Protein AF-A0A9P4QK12-F1 (afdb_monomer)

Sequence (189 aa):
MSDIYRQATKVLVWLGPVLSDVVAKAFNMCREIYERNGMYTVPPSNSPIWVPVIALLECSWFRRLWVVQEVVLARSATVFWGDQDIPWVLLTEAICNVMREEVSASSTLPFAVRKSGGCAFRLALFWEGFSHGRGEIRSIFSFLAITRGFDCRDDRDQIYGLLGLITHTTDTPSIEPDYTRKSHQVYED

Mean predicted aligned error: 7.82 Å

Foldseek 3Di:
DLVVQLPAQEFEAELDADD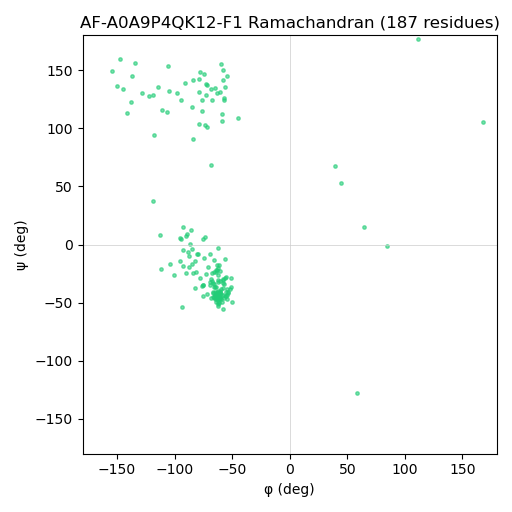PVLQVLQQVLLVVLVVCPLVDDDDAQPDPSVVSLLVVLQRLCLQALLVLSNPQSHPWYWYDYHPDIDTPLSQLSSLQSLVVCVVDPPNRHHPSNVVRNLSVNLSSVSSVCSVVVVDLPQDLVVLCVSNVRHDDPALCCSVVSCVSSNDDDVPDDPDDDDPVDDNVVSVVD

InterPro domains:
  IPR010730 Heterokaryon incompatibility [PF06985] (1-70)
  IPR052895 Heterokaryon Regulation/Transcriptional Modulator [PTHR24148] (1-188)

Radius of gyration: 17.55 Å; Cα contacts (8 Å, |Δi|>4): 237; chains: 1; bounding box: 47×34×50 Å

Structure (mmCIF, N/CA/C/O backbone):
data_AF-A0A9P4QK12-F1
#
_entry.id   AF-A0A9P4QK12-F1
#
loop_
_atom_site.group_PDB
_atom_site.id
_atom_site.type_symbol
_atom_site.label_atom_id
_atom_site.label_alt_id
_atom_site.label_comp_id
_atom_site.label_asym_id
_atom_site.label_entity_id
_atom_site.label_seq_id
_atom_site.pdbx_PDB_ins_code
_atom_site.Cartn_x
_atom_site.Cartn_y
_atom_site.Cartn_z
_atom_site.occupancy
_atom_site.B_iso_or_equiv
_atom_site.auth_seq_id
_atom_site.auth_comp_id
_atom_site.auth_asym_id
_atom_site.auth_atom_id
_atom_site.pdbx_PDB_model_num
ATOM 1 N N . MET A 1 1 ? -16.662 0.385 12.490 1.00 62.09 1 MET A N 1
ATOM 2 C CA . MET A 1 1 ? -16.119 0.045 11.148 1.00 62.09 1 MET A CA 1
ATOM 3 C C . MET A 1 1 ? -14.992 -0.984 11.214 1.00 62.09 1 MET A C 1
ATOM 5 O O . MET A 1 1 ? -14.976 -1.874 10.375 1.00 62.09 1 MET A O 1
ATOM 9 N N . SER A 1 2 ? -14.106 -0.929 12.210 1.00 68.00 2 SER A N 1
ATOM 10 C CA . SER A 1 2 ? -13.022 -1.905 12.422 1.00 68.00 2 SER A CA 1
ATOM 11 C C . SER A 1 2 ? -13.449 -3.374 12.428 1.00 68.00 2 SER A C 1
ATOM 13 O O . SER A 1 2 ? -12.723 -4.217 11.904 1.00 68.00 2 SER A O 1
ATOM 15 N N . ASP A 1 3 ? -14.623 -3.689 12.978 1.00 71.94 3 ASP A N 1
ATOM 16 C CA . ASP A 1 3 ? -15.111 -5.072 13.066 1.00 71.94 3 ASP A CA 1
ATOM 17 C C . ASP A 1 3 ? -15.318 -5.722 11.697 1.00 71.94 3 ASP A C 1
ATOM 19 O O . ASP A 1 3 ? -15.066 -6.914 11.546 1.00 71.94 3 ASP A O 1
ATOM 23 N N . ILE A 1 4 ? -15.686 -4.935 10.680 1.00 78.50 4 ILE A N 1
ATOM 24 C CA . ILE A 1 4 ? -15.862 -5.420 9.305 1.00 78.50 4 ILE A CA 1
ATOM 25 C C . ILE A 1 4 ? -14.533 -5.974 8.781 1.00 78.50 4 ILE A C 1
ATOM 27 O O . ILE A 1 4 ? -14.487 -7.085 8.258 1.00 78.50 4 ILE A O 1
ATOM 31 N N . TYR A 1 5 ? -13.438 -5.234 8.971 1.00 76.56 5 TYR A N 1
ATOM 32 C CA . TYR A 1 5 ? -12.117 -5.640 8.490 1.00 76.56 5 TYR A CA 1
ATOM 33 C C . TYR A 1 5 ? -11.498 -6.754 9.339 1.00 76.56 5 TYR A C 1
ATOM 35 O O . TYR A 1 5 ? -10.883 -7.658 8.783 1.00 76.56 5 TYR A O 1
ATOM 43 N N . ARG A 1 6 ? -11.734 -6.761 10.660 1.00 77.00 6 ARG A N 1
ATOM 44 C CA . ARG A 1 6 ? -11.295 -7.855 11.550 1.00 77.00 6 ARG A CA 1
ATOM 45 C C . ARG A 1 6 ? -11.973 -9.190 11.239 1.00 77.00 6 ARG A C 1
ATOM 47 O O . ARG A 1 6 ? -11.363 -10.250 11.385 1.00 77.00 6 ARG A O 1
ATOM 54 N N . GLN A 1 7 ? -13.247 -9.150 10.854 1.00 80.50 7 GLN A N 1
ATOM 55 C CA . GLN A 1 7 ? -14.018 -10.345 10.503 1.00 80.50 7 GLN A CA 1
ATOM 56 C C . GLN A 1 7 ? -13.818 -10.757 9.038 1.00 80.50 7 GLN A C 1
ATOM 58 O O . GLN A 1 7 ? -14.102 -11.902 8.678 1.00 80.50 7 GLN A O 1
ATOM 63 N N . ALA A 1 8 ? -13.295 -9.864 8.194 1.00 82.75 8 ALA A N 1
ATOM 64 C CA . ALA A 1 8 ? -13.014 -10.166 6.802 1.00 82.75 8 ALA A CA 1
ATOM 65 C C . ALA A 1 8 ? -11.945 -11.262 6.675 1.00 82.75 8 ALA A C 1
ATOM 67 O O . ALA A 1 8 ? -10.857 -11.204 7.250 1.00 82.75 8 ALA A O 1
ATOM 68 N N . THR A 1 9 ? -12.246 -12.271 5.855 1.00 84.75 9 THR A N 1
ATOM 69 C CA . THR A 1 9 ? -11.270 -13.322 5.522 1.00 84.75 9 THR A CA 1
ATOM 70 C C . THR A 1 9 ? -10.223 -12.807 4.533 1.00 84.75 9 THR A C 1
ATOM 72 O O . THR A 1 9 ? -9.049 -13.174 4.604 1.00 84.75 9 THR A O 1
ATOM 75 N N . LYS A 1 10 ? -10.649 -11.930 3.619 1.00 90.50 10 LYS A N 1
ATOM 76 C CA . LYS A 1 10 ? -9.810 -11.324 2.593 1.00 90.50 10 LYS A CA 1
ATOM 77 C C . LYS A 1 10 ? -10.330 -9.933 2.250 1.00 90.50 10 LYS A C 1
ATOM 79 O O . LYS A 1 10 ? -11.534 -9.762 2.076 1.00 90.50 10 LYS A O 1
ATOM 84 N N . VAL A 1 11 ? -9.426 -8.969 2.122 1.00 93.56 11 VAL A N 1
ATOM 85 C CA . VAL A 1 11 ? -9.713 -7.617 1.631 1.00 93.56 11 VAL A CA 1
ATOM 86 C C . VAL A 1 11 ? -9.189 -7.479 0.206 1.00 93.56 11 VAL A C 1
ATOM 88 O O . VAL A 1 11 ? -8.062 -7.871 -0.101 1.00 93.56 11 VAL A O 1
ATOM 91 N N . LEU A 1 12 ? -10.026 -6.949 -0.683 1.00 94.94 12 LEU A N 1
ATOM 92 C CA . LEU A 1 12 ? -9.659 -6.657 -2.066 1.00 94.94 12 LEU A CA 1
ATOM 93 C C . LEU A 1 12 ? -9.521 -5.143 -2.202 1.00 94.94 12 LEU A C 1
ATOM 95 O O . LEU A 1 12 ? -10.495 -4.409 -2.049 1.00 94.94 12 LEU A O 1
ATOM 99 N N . VAL A 1 13 ? -8.303 -4.687 -2.463 1.00 94.88 13 VAL A N 1
ATOM 100 C CA . VAL A 1 13 ? -7.983 -3.274 -2.656 1.00 94.88 13 VAL A CA 1
ATOM 101 C C . VAL A 1 13 ? -8.012 -2.980 -4.148 1.00 94.88 13 VAL A C 1
ATOM 103 O O . VAL A 1 13 ? -7.299 -3.626 -4.905 1.00 94.88 13 VAL A O 1
ATOM 106 N N . TRP A 1 14 ? -8.805 -2.001 -4.579 1.00 94.19 14 TRP A N 1
ATOM 107 C CA . TRP A 1 14 ? -8.894 -1.590 -5.982 1.00 94.19 14 TRP A CA 1
ATOM 108 C C . TRP A 1 14 ? -8.292 -0.196 -6.177 1.00 94.19 14 TRP A C 1
ATOM 110 O O . TRP A 1 14 ? -8.822 0.786 -5.656 1.00 94.19 14 TRP A O 1
ATOM 120 N N . LEU A 1 15 ? -7.200 -0.103 -6.942 1.00 92.88 15 LEU A N 1
ATOM 121 C CA . LEU A 1 15 ? -6.478 1.152 -7.195 1.00 92.88 15 LEU A CA 1
ATOM 122 C C . LEU A 1 15 ? -7.020 1.951 -8.391 1.00 92.88 15 LEU A C 1
ATOM 124 O O . LEU A 1 15 ?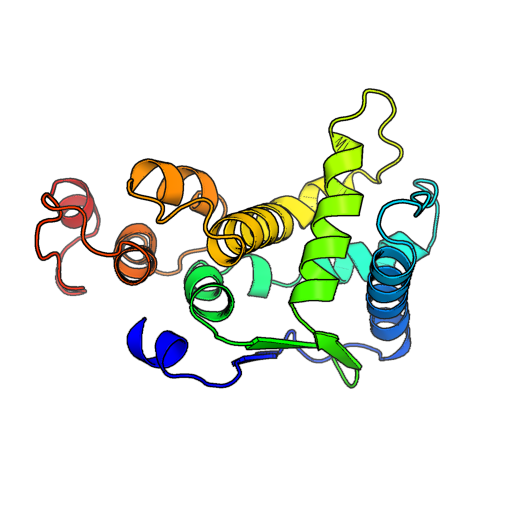 -6.637 3.104 -8.582 1.00 92.88 15 LEU A O 1
ATOM 128 N N . GLY A 1 16 ? -7.917 1.362 -9.186 1.00 89.50 16 GLY A N 1
ATOM 129 C CA . GLY A 1 16 ? -8.525 2.005 -10.352 1.00 89.50 16 GLY A CA 1
ATOM 130 C C . GLY A 1 16 ? -8.097 1.408 -11.699 1.00 89.50 16 GLY A C 1
ATOM 131 O O . GLY A 1 16 ? -7.264 0.500 -11.754 1.00 89.50 16 GLY A O 1
ATOM 132 N N . PRO A 1 17 ? -8.679 1.910 -12.802 1.00 87.00 17 PRO A N 1
ATOM 133 C CA . PRO A 1 17 ? -8.333 1.486 -14.155 1.00 87.00 17 PRO A CA 1
ATOM 134 C C . PRO A 1 17 ? -7.028 2.146 -14.635 1.00 87.00 17 PRO A C 1
ATOM 136 O O . PRO A 1 17 ? -6.888 3.363 -14.543 1.00 87.00 17 PRO A O 1
ATOM 139 N N . VAL A 1 18 ? -6.092 1.366 -15.185 1.00 79.69 18 VAL A N 1
ATOM 140 C CA . VAL A 1 18 ? -4.836 1.835 -15.813 1.00 79.69 18 VAL A CA 1
ATOM 141 C C . VAL A 1 18 ? -4.446 0.896 -16.967 1.00 79.69 18 VAL A C 1
ATOM 143 O O . VAL A 1 18 ? -4.918 -0.236 -17.037 1.00 79.69 18 VAL A O 1
ATOM 146 N N . LEU A 1 19 ? -3.598 1.377 -17.885 1.00 72.12 19 LEU A N 1
ATOM 147 C CA . LEU A 1 19 ? -2.986 0.580 -18.957 1.00 72.12 19 LEU A CA 1
ATOM 148 C C . LEU A 1 19 ? -2.203 -0.627 -18.401 1.00 72.12 19 LEU A C 1
ATOM 150 O O . LEU A 1 19 ? -1.268 -0.451 -17.617 1.00 72.12 19 LEU A O 1
ATOM 154 N N . SER A 1 20 ? -2.542 -1.832 -18.868 1.00 73.38 20 SER A N 1
ATOM 155 C CA . SER A 1 20 ? -2.02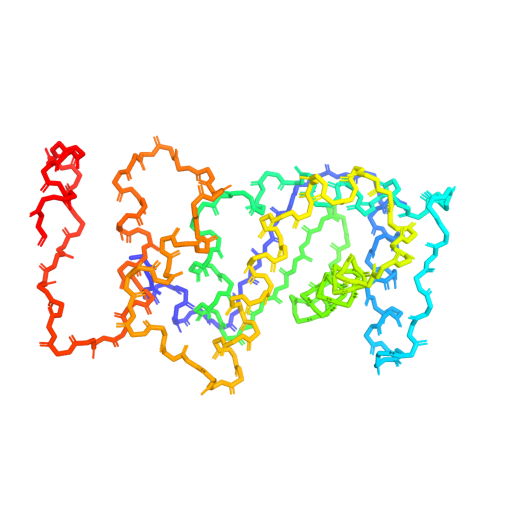4 -3.111 -18.345 1.00 73.38 20 SER A CA 1
ATOM 156 C C . SER A 1 20 ? -0.485 -3.194 -18.318 1.00 73.38 20 SER A C 1
ATOM 158 O O . SER A 1 20 ? 0.101 -3.548 -17.294 1.00 73.38 20 SER A O 1
ATOM 160 N N . ASP A 1 21 ? 0.196 -2.738 -19.379 1.00 79.75 21 ASP A N 1
ATOM 161 C CA . ASP A 1 21 ? 1.663 -2.824 -19.502 1.00 79.75 21 ASP A CA 1
ATOM 162 C C . ASP A 1 21 ? 2.435 -2.045 -18.424 1.00 79.75 21 ASP A C 1
ATOM 164 O O . ASP A 1 21 ? 3.557 -2.406 -18.058 1.00 79.75 21 ASP A O 1
ATOM 168 N N . VAL A 1 22 ? 1.863 -0.942 -17.933 1.00 78.62 22 VAL A N 1
ATOM 169 C CA . VAL A 1 22 ? 2.479 -0.096 -16.898 1.00 78.62 22 VAL A CA 1
ATOM 170 C C . VAL A 1 22 ? 2.358 -0.790 -15.545 1.00 78.62 22 VAL A C 1
ATOM 172 O O . VAL A 1 22 ? 3.340 -0.886 -14.808 1.00 78.62 22 VAL A O 1
ATOM 175 N N . VAL A 1 23 ? 1.182 -1.345 -15.250 1.00 83.62 23 VAL A N 1
ATOM 176 C CA . VAL A 1 23 ? 0.928 -2.059 -13.995 1.00 83.62 23 VAL A CA 1
ATOM 177 C C . VAL A 1 23 ? 1.776 -3.319 -13.895 1.00 83.62 23 VAL A C 1
ATOM 179 O O . VAL A 1 23 ? 2.422 -3.546 -12.870 1.00 83.62 23 VAL A O 1
ATOM 182 N N . ALA A 1 24 ? 1.813 -4.113 -14.968 1.00 87.50 24 ALA A N 1
ATOM 183 C CA . ALA A 1 24 ? 2.545 -5.372 -14.995 1.00 87.50 24 ALA A CA 1
ATOM 184 C C . ALA A 1 24 ? 4.023 -5.166 -14.632 1.00 87.50 24 ALA A C 1
ATOM 186 O O . ALA A 1 24 ? 4.579 -5.925 -13.843 1.00 87.50 24 ALA A O 1
ATOM 187 N N . LYS A 1 25 ? 4.648 -4.087 -15.124 1.00 90.00 25 LYS A N 1
ATOM 188 C CA . LYS A 1 25 ? 6.038 -3.738 -14.791 1.00 90.00 25 LYS A CA 1
ATOM 189 C C . LYS A 1 25 ? 6.235 -3.425 -13.306 1.00 90.00 25 LYS A C 1
ATOM 191 O O . LYS A 1 25 ? 7.185 -3.938 -12.719 1.00 90.00 25 LYS A O 1
ATOM 196 N N . ALA A 1 26 ? 5.354 -2.626 -12.695 1.00 91.31 26 ALA A N 1
ATOM 197 C CA . ALA A 1 26 ? 5.443 -2.326 -11.262 1.00 91.31 26 ALA A CA 1
ATOM 198 C C . ALA A 1 26 ? 5.300 -3.596 -10.412 1.00 91.31 26 ALA A C 1
ATOM 200 O O . ALA A 1 26 ? 6.133 -3.861 -9.550 1.00 91.31 26 ALA A O 1
ATOM 201 N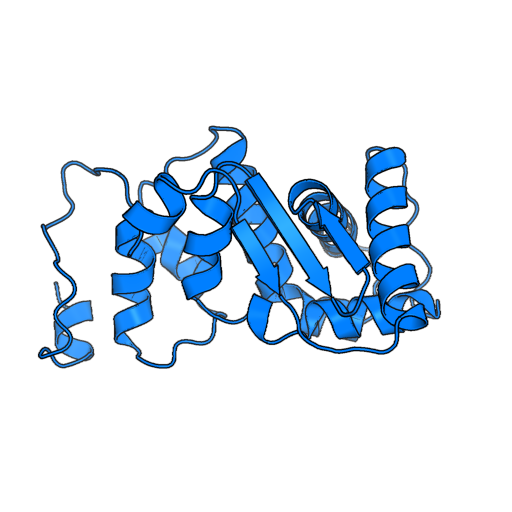 N . PHE A 1 27 ? 4.268 -4.404 -10.672 1.00 94.06 27 PHE A N 1
ATOM 202 C CA . PHE A 1 27 ? 4.005 -5.599 -9.868 1.00 94.06 27 PHE A CA 1
ATOM 203 C C . PHE A 1 27 ? 5.055 -6.690 -10.079 1.00 94.06 27 PHE A C 1
ATOM 205 O O . PHE A 1 27 ? 5.428 -7.351 -9.113 1.00 94.06 27 PHE A O 1
ATOM 212 N N . ASN A 1 28 ? 5.591 -6.845 -11.292 1.00 92.00 28 ASN A N 1
ATOM 213 C CA . ASN A 1 28 ? 6.697 -7.770 -11.537 1.00 92.00 28 ASN A CA 1
ATOM 214 C C 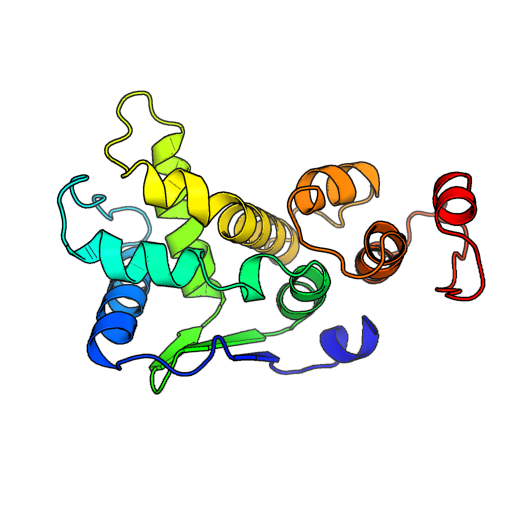. ASN A 1 28 ? 7.954 -7.359 -10.768 1.00 92.00 28 ASN A C 1
ATOM 216 O O . ASN A 1 28 ? 8.552 -8.212 -10.124 1.00 92.00 28 ASN A O 1
ATOM 220 N N . MET A 1 29 ? 8.295 -6.066 -10.730 1.00 90.00 29 MET A N 1
ATOM 221 C CA . MET A 1 29 ? 9.398 -5.583 -9.892 1.00 90.00 29 MET A CA 1
ATOM 222 C C . MET A 1 29 ? 9.171 -5.922 -8.412 1.00 90.00 29 MET A C 1
ATOM 224 O O . MET A 1 29 ? 10.088 -6.392 -7.745 1.00 90.00 29 MET A O 1
ATOM 228 N N . CYS A 1 30 ? 7.952 -5.736 -7.892 1.00 91.94 30 CYS A N 1
ATOM 229 C CA . CYS A 1 30 ? 7.640 -6.102 -6.509 1.00 91.94 30 CYS A CA 1
ATOM 230 C C . CYS A 1 30 ? 7.823 -7.605 -6.241 1.00 91.94 30 CYS A C 1
ATOM 232 O O . CYS A 1 30 ? 8.378 -7.976 -5.208 1.00 91.94 30 CYS A O 1
ATOM 234 N N . ARG A 1 31 ? 7.389 -8.466 -7.171 1.00 92.12 31 ARG A N 1
ATOM 235 C CA . ARG A 1 31 ? 7.575 -9.923 -7.069 1.00 92.12 31 ARG A CA 1
ATOM 236 C C . ARG A 1 31 ? 9.053 -10.307 -7.127 1.00 92.12 31 ARG A C 1
ATOM 238 O O . ARG A 1 31 ? 9.497 -11.078 -6.289 1.00 92.12 31 ARG A O 1
ATOM 245 N N . GLU A 1 32 ? 9.826 -9.713 -8.033 1.00 89.69 32 GLU A N 1
ATOM 246 C CA . GLU A 1 32 ? 11.271 -9.954 -8.130 1.00 89.69 32 GLU A CA 1
ATOM 247 C C . GLU A 1 32 ? 12.019 -9.557 -6.851 1.00 89.69 32 GLU A C 1
ATOM 249 O O . GLU A 1 32 ? 12.940 -10.258 -6.434 1.00 89.69 32 GLU A O 1
ATOM 254 N N . ILE A 1 33 ? 11.639 -8.440 -6.218 1.00 87.38 33 ILE A N 1
ATOM 255 C CA . ILE A 1 33 ? 12.234 -8.014 -4.943 1.00 87.38 33 ILE A CA 1
ATOM 256 C C . ILE A 1 33 ? 11.981 -9.066 -3.861 1.00 87.38 33 ILE A C 1
ATOM 258 O O . ILE A 1 33 ? 12.915 -9.450 -3.157 1.00 87.38 33 ILE A O 1
ATOM 262 N N . TYR A 1 34 ? 10.739 -9.545 -3.770 1.00 85.62 34 TYR A N 1
ATOM 263 C CA . TYR A 1 34 ? 10.345 -10.575 -2.815 1.00 85.62 34 TYR A CA 1
ATOM 264 C C . TYR A 1 34 ? 11.085 -11.897 -3.051 1.00 85.62 34 TYR A C 1
ATOM 266 O O . TYR A 1 34 ? 11.683 -12.457 -2.137 1.00 85.62 34 TYR A O 1
ATOM 274 N N . GLU A 1 35 ? 11.110 -12.381 -4.295 1.00 87.38 35 GLU A N 1
ATOM 275 C CA . GLU A 1 35 ? 11.782 -13.634 -4.662 1.00 87.38 35 GLU A CA 1
ATOM 276 C C . GLU A 1 35 ? 13.285 -13.601 -4.367 1.00 87.38 35 GLU A C 1
ATOM 278 O O . GLU A 1 35 ? 13.884 -14.623 -4.032 1.00 87.38 35 GLU A O 1
ATOM 283 N N . ARG A 1 36 ? 13.905 -12.419 -4.460 1.00 84.88 36 ARG A N 1
ATOM 284 C CA . ARG A 1 36 ? 15.325 -12.223 -4.150 1.00 84.88 36 ARG A CA 1
ATOM 285 C C . ARG A 1 36 ? 15.610 -11.982 -2.667 1.00 84.88 36 ARG A C 1
ATOM 287 O O . ARG A 1 36 ? 16.786 -11.883 -2.321 1.00 84.88 36 ARG A O 1
ATOM 294 N N . ASN A 1 37 ? 14.589 -11.895 -1.810 1.00 75.38 37 ASN A N 1
ATOM 295 C CA . ASN A 1 37 ? 14.689 -11.871 -0.345 1.00 75.38 37 ASN A CA 1
ATOM 296 C C . ASN A 1 37 ? 15.804 -10.943 0.192 1.00 75.38 37 ASN A C 1
ATOM 298 O O . ASN A 1 37 ? 16.706 -11.368 0.916 1.00 75.38 37 ASN A O 1
ATOM 302 N N . GLY A 1 38 ? 15.799 -9.676 -0.236 1.00 67.56 38 GLY A N 1
ATOM 303 C CA . GLY A 1 38 ? 16.780 -8.669 0.196 1.00 67.56 38 GLY A CA 1
ATOM 304 C C . GLY A 1 38 ? 18.110 -8.647 -0.574 1.00 67.56 38 GLY A C 1
ATOM 305 O O . GLY A 1 38 ? 18.940 -7.782 -0.316 1.00 67.56 38 GLY A O 1
ATOM 306 N N . MET A 1 39 ? 18.317 -9.530 -1.560 1.00 73.00 39 MET A N 1
ATOM 307 C CA . MET A 1 39 ? 19.455 -9.473 -2.501 1.00 73.00 39 MET A CA 1
ATOM 308 C C . MET A 1 39 ? 19.129 -8.701 -3.792 1.00 73.00 39 MET A C 1
ATOM 310 O O . MET A 1 39 ? 19.820 -8.826 -4.806 1.00 73.00 39 MET A O 1
ATOM 314 N N . TYR A 1 40 ? 18.041 -7.933 -3.794 1.00 76.50 40 TYR A N 1
ATOM 315 C CA . TYR A 1 40 ? 17.652 -7.118 -4.935 1.00 76.50 40 TYR A CA 1
ATOM 316 C C . TYR A 1 40 ? 18.533 -5.870 -5.022 1.00 76.50 40 TYR A C 1
ATOM 318 O O . TYR A 1 40 ? 18.608 -5.092 -4.079 1.00 76.50 40 TYR A O 1
ATOM 326 N N . THR A 1 41 ? 19.186 -5.666 -6.165 1.00 79.88 41 THR A N 1
ATOM 327 C CA . THR A 1 41 ? 19.902 -4.418 -6.442 1.00 79.88 41 THR A CA 1
ATOM 328 C C . THR A 1 41 ? 18.918 -3.400 -6.992 1.00 79.88 41 THR A C 1
ATOM 330 O O . THR A 1 41 ? 18.348 -3.615 -8.065 1.00 79.88 41 THR A O 1
ATOM 333 N N . VAL A 1 42 ? 18.734 -2.288 -6.283 1.00 80.62 42 VAL A N 1
ATOM 334 C CA . VAL A 1 42 ? 17.841 -1.225 -6.740 1.00 80.62 42 VAL A CA 1
ATOM 335 C C . VAL A 1 42 ? 18.314 -0.654 -8.086 1.00 80.62 42 VAL A C 1
ATOM 337 O O . VAL A 1 42 ? 19.494 -0.324 -8.249 1.00 80.62 42 VAL A O 1
ATOM 340 N N . PRO A 1 43 ? 17.406 -0.531 -9.074 1.00 85.69 43 PRO A N 1
ATOM 341 C CA . PRO A 1 43 ? 17.718 0.040 -10.373 1.00 85.69 43 PRO A CA 1
ATOM 342 C C . PRO A 1 43 ? 18.256 1.473 -10.263 1.00 85.69 43 PRO A C 1
ATOM 344 O O . PRO A 1 43 ? 17.841 2.225 -9.380 1.00 85.69 43 PRO A O 1
ATOM 347 N N . PRO A 1 44 ? 19.116 1.911 -11.197 1.00 85.31 44 PRO A N 1
ATOM 348 C CA . PRO A 1 44 ? 19.608 3.285 -11.211 1.00 85.31 44 PRO A CA 1
ATOM 349 C C . PRO A 1 44 ? 18.458 4.298 -11.351 1.00 85.31 44 PRO A C 1
ATOM 351 O O . PRO A 1 44 ? 17.402 3.985 -11.909 1.00 85.31 44 PRO A O 1
ATOM 354 N N . SER A 1 45 ? 18.663 5.534 -10.883 1.00 85.88 45 SER A N 1
ATOM 355 C CA . SER A 1 45 ? 17.641 6.602 -10.863 1.00 85.88 45 SER A CA 1
ATOM 356 C C . SER A 1 45 ? 17.015 6.911 -12.227 1.00 85.88 45 SER A C 1
ATOM 358 O O . SER A 1 45 ? 15.874 7.359 -12.301 1.00 85.88 45 SER A O 1
ATOM 360 N N . ASN A 1 46 ? 17.749 6.683 -13.315 1.00 86.56 46 ASN A N 1
ATOM 361 C CA . ASN A 1 46 ? 17.304 6.916 -14.688 1.00 86.56 46 ASN A CA 1
ATOM 362 C C . ASN A 1 46 ? 16.550 5.723 -15.302 1.00 86.56 46 ASN A C 1
ATOM 364 O O . ASN A 1 46 ? 16.154 5.790 -16.465 1.00 86.56 46 ASN A O 1
ATOM 368 N N . SER A 1 47 ? 16.362 4.631 -14.555 1.00 89.69 47 SER A N 1
ATOM 369 C CA . SER A 1 47 ? 15.673 3.446 -15.055 1.00 89.69 47 SER A CA 1
ATOM 370 C C . SER A 1 47 ? 14.201 3.748 -15.373 1.00 89.69 47 SER A C 1
ATOM 372 O O . SER A 1 47 ? 13.497 4.334 -14.544 1.00 89.69 47 SER A O 1
ATOM 374 N N . PRO A 1 48 ? 13.676 3.298 -16.530 1.00 89.81 48 PRO A N 1
ATOM 375 C CA . PRO A 1 48 ? 12.275 3.509 -16.895 1.00 89.81 48 PRO A CA 1
ATOM 376 C C . PRO A 1 48 ? 11.296 2.767 -15.973 1.00 89.81 48 PRO A C 1
ATOM 378 O O . PRO A 1 48 ? 10.105 3.073 -15.986 1.00 89.81 48 PRO A O 1
ATOM 381 N N . ILE A 1 49 ? 11.777 1.821 -15.154 1.00 89.81 49 ILE A N 1
ATOM 382 C CA . ILE A 1 49 ? 10.958 1.099 -14.171 1.00 89.81 49 ILE A CA 1
ATOM 383 C C . ILE A 1 49 ? 10.376 2.021 -13.095 1.00 89.81 49 ILE A C 1
ATOM 385 O O . ILE A 1 49 ? 9.354 1.706 -12.495 1.00 89.81 49 ILE A O 1
ATOM 389 N N . TRP A 1 50 ? 10.973 3.195 -12.880 1.00 90.62 50 TRP A N 1
ATOM 390 C CA . TRP A 1 50 ? 10.479 4.132 -11.882 1.00 90.62 50 TRP A CA 1
ATOM 391 C C . TRP A 1 50 ? 9.179 4.815 -12.292 1.00 90.62 50 TRP A C 1
ATOM 393 O O . TRP A 1 50 ? 8.405 5.180 -11.419 1.00 90.62 50 TRP A O 1
ATOM 403 N N . VAL A 1 51 ? 8.888 4.937 -13.590 1.00 90.75 51 VAL A N 1
ATOM 404 C CA . VAL A 1 51 ? 7.630 5.528 -14.077 1.00 90.75 51 VAL A CA 1
ATOM 405 C C . VAL A 1 51 ? 6.397 4.782 -13.537 1.00 90.75 51 VAL A C 1
ATOM 407 O O . VAL A 1 51 ? 5.563 5.422 -12.893 1.00 90.75 51 VAL A O 1
ATOM 410 N N . PRO A 1 52 ? 6.260 3.452 -13.721 1.00 91.69 52 PRO A N 1
ATOM 411 C CA . PRO A 1 52 ? 5.126 2.713 -13.171 1.00 91.69 52 PRO A CA 1
ATOM 412 C C . PRO A 1 52 ? 5.139 2.644 -11.634 1.00 91.69 52 PRO A C 1
ATOM 414 O O . PRO A 1 52 ? 4.073 2.662 -11.023 1.00 91.69 52 PRO A O 1
ATOM 417 N N . VAL A 1 53 ? 6.316 2.626 -10.995 1.00 91.44 53 VAL A N 1
ATOM 418 C CA . VAL A 1 53 ? 6.430 2.653 -9.523 1.00 91.44 53 VAL A CA 1
ATOM 419 C C . VAL A 1 53 ? 5.929 3.980 -8.951 1.00 91.44 53 VAL A C 1
ATOM 421 O O . VAL A 1 53 ? 5.163 3.985 -7.994 1.00 91.44 53 VAL A O 1
ATOM 424 N N . ILE A 1 54 ? 6.311 5.111 -9.546 1.00 91.50 54 ILE A N 1
ATOM 425 C CA . ILE A 1 54 ? 5.833 6.434 -9.131 1.00 91.50 54 ILE A CA 1
ATOM 426 C C . ILE A 1 54 ? 4.312 6.505 -9.288 1.00 91.50 54 ILE A C 1
ATOM 428 O O . ILE A 1 54 ? 3.636 6.894 -8.343 1.00 91.50 54 ILE A O 1
ATOM 432 N N . ALA A 1 55 ? 3.769 6.054 -10.423 1.00 91.69 55 ALA A N 1
ATOM 433 C CA . ALA A 1 55 ? 2.324 6.037 -10.652 1.00 91.69 55 ALA A CA 1
ATOM 434 C C . ALA A 1 55 ? 1.565 5.184 -9.615 1.00 91.69 55 ALA A C 1
ATOM 436 O O . ALA A 1 55 ? 0.496 5.587 -9.156 1.00 91.69 55 ALA A O 1
ATOM 437 N N . LEU A 1 56 ? 2.133 4.045 -9.197 1.00 92.50 56 LEU A N 1
ATOM 438 C CA . LEU A 1 56 ? 1.584 3.225 -8.113 1.00 92.50 56 LEU A CA 1
ATOM 439 C C . LEU A 1 56 ? 1.558 3.998 -6.787 1.00 92.50 56 LEU A C 1
ATOM 441 O O . LEU A 1 56 ? 0.518 4.076 -6.137 1.00 92.50 56 LEU A O 1
ATOM 445 N N . LEU A 1 57 ? 2.689 4.594 -6.398 1.00 91.44 57 LEU A N 1
ATOM 446 C CA . LEU A 1 57 ? 2.836 5.329 -5.135 1.00 91.44 57 LEU A CA 1
ATOM 447 C C . LEU A 1 57 ? 2.010 6.627 -5.099 1.00 91.44 57 LEU A C 1
ATOM 449 O O . LEU A 1 57 ? 1.635 7.101 -4.029 1.00 91.44 57 LEU A O 1
ATOM 453 N N . GLU A 1 58 ? 1.698 7.199 -6.261 1.00 91.19 58 GLU A N 1
ATOM 454 C CA . GLU A 1 58 ? 0.826 8.368 -6.399 1.00 91.19 58 GLU A CA 1
ATOM 455 C C . GLU A 1 58 ? -0.665 8.037 -6.316 1.00 91.19 58 GLU A C 1
ATOM 457 O O . GLU A 1 58 ? -1.479 8.961 -6.219 1.00 91.19 58 GLU A O 1
ATOM 462 N N . CYS A 1 59 ? -1.040 6.753 -6.299 1.00 91.88 59 CYS A N 1
ATOM 463 C CA . CYS A 1 59 ? -2.432 6.358 -6.152 1.00 91.88 59 CYS A CA 1
ATOM 464 C C . CYS A 1 59 ? -3.018 6.933 -4.853 1.00 91.88 59 CYS A C 1
ATOM 466 O O . CYS A 1 59 ? -2.501 6.724 -3.752 1.00 91.88 59 CYS A O 1
ATOM 468 N N . SER A 1 60 ? -4.143 7.639 -4.986 1.00 91.38 60 SER A N 1
ATOM 469 C CA . SER A 1 60 ? -4.817 8.313 -3.873 1.00 91.38 60 SER A CA 1
ATOM 470 C C . SER A 1 60 ? -5.270 7.350 -2.778 1.00 91.38 60 SER A C 1
ATOM 472 O O . SER A 1 60 ? -5.411 7.769 -1.630 1.00 91.38 60 SER A O 1
ATOM 474 N N . TRP A 1 61 ? -5.446 6.062 -3.097 1.00 93.56 61 TRP A N 1
ATOM 475 C CA . TRP A 1 61 ? -5.761 5.038 -2.105 1.00 93.56 61 TRP A CA 1
ATOM 476 C C . TRP A 1 61 ? -4.728 5.030 -0.968 1.00 93.56 61 TRP A C 1
ATOM 478 O O . TRP A 1 61 ? -5.127 5.153 0.184 1.00 93.56 61 TRP A O 1
ATOM 488 N N . PHE A 1 62 ? -3.419 5.066 -1.260 1.00 92.25 62 PHE A N 1
ATOM 489 C CA . PHE A 1 62 ? -2.367 5.073 -0.227 1.00 92.25 62 PHE A CA 1
ATOM 490 C C . PHE A 1 62 ? -2.409 6.279 0.713 1.00 92.25 62 PHE A C 1
ATOM 492 O O . PHE A 1 62 ? -1.774 6.250 1.766 1.00 92.25 62 PHE A O 1
ATOM 499 N N . ARG A 1 63 ? -3.107 7.354 0.336 1.00 90.69 63 ARG A N 1
ATOM 500 C CA . ARG A 1 63 ? -3.197 8.570 1.144 1.00 90.69 63 ARG A CA 1
ATOM 501 C C . ARG A 1 63 ? -4.410 8.578 2.055 1.00 90.69 63 ARG A C 1
ATOM 503 O O . ARG A 1 63 ? -4.403 9.330 3.011 1.00 90.69 63 ARG A O 1
ATOM 510 N N . ARG A 1 64 ? -5.438 7.767 1.819 1.00 89.56 64 ARG A N 1
ATOM 511 C CA . ARG A 1 64 ? -6.671 7.807 2.620 1.00 89.56 64 ARG A CA 1
ATOM 512 C C . ARG A 1 64 ? -6.427 7.219 4.003 1.00 89.56 64 ARG A C 1
ATOM 514 O O . ARG A 1 64 ? -5.993 6.083 4.095 1.00 89.56 64 ARG A O 1
ATOM 521 N N . LEU A 1 65 ? -6.786 7.921 5.075 1.00 87.12 65 LEU A N 1
ATOM 522 C CA . LEU A 1 65 ? -6.570 7.417 6.440 1.00 87.12 65 LEU A CA 1
ATOM 523 C C . LEU A 1 65 ? -7.156 6.013 6.685 1.00 87.12 65 LEU A C 1
ATOM 525 O O . LEU A 1 65 ? -6.522 5.157 7.299 1.00 87.12 65 LEU A O 1
ATOM 529 N N . TRP A 1 66 ? -8.360 5.764 6.170 1.00 87.31 66 TRP A N 1
ATOM 530 C CA . TRP A 1 66 ? -9.101 4.521 6.396 1.00 87.31 66 TRP A CA 1
ATOM 531 C C . TRP A 1 66 ? -8.402 3.261 5.869 1.00 87.31 66 TRP A C 1
ATOM 533 O O . TRP A 1 66 ? -8.666 2.174 6.384 1.00 87.31 66 TRP A O 1
ATOM 543 N N . VAL A 1 67 ? -7.452 3.388 4.934 1.00 88.75 67 VAL A N 1
ATOM 544 C CA . VAL A 1 67 ? -6.726 2.222 4.403 1.00 88.75 67 VAL A CA 1
ATOM 545 C C . VAL A 1 67 ? -5.886 1.522 5.454 1.00 88.75 67 VAL A C 1
ATOM 547 O O . VAL A 1 67 ? -5.624 0.331 5.331 1.00 88.75 67 VAL A O 1
ATOM 550 N N . VAL A 1 68 ? -5.499 2.240 6.513 1.00 86.81 68 VAL A N 1
ATOM 551 C CA . VAL A 1 68 ? -4.777 1.656 7.640 1.00 86.81 68 VAL A CA 1
ATOM 552 C C . VAL A 1 68 ? -5.622 0.543 8.259 1.00 86.81 68 VAL A C 1
ATOM 554 O O . VAL A 1 68 ? -5.139 -0.575 8.401 1.00 86.81 68 VAL A O 1
ATOM 557 N N . GLN A 1 69 ? -6.904 0.795 8.546 1.00 84.56 69 GLN A N 1
ATOM 558 C CA . GLN A 1 69 ? -7.800 -0.255 9.037 1.00 84.56 69 GLN A CA 1
ATOM 559 C C . GLN A 1 69 ? -8.031 -1.347 7.988 1.00 84.56 69 GLN A C 1
ATOM 561 O O . GLN A 1 69 ? -8.023 -2.523 8.345 1.00 84.56 69 GLN A O 1
ATOM 566 N N . GLU A 1 70 ? -8.204 -0.967 6.716 1.00 88.69 70 GLU A N 1
ATOM 567 C CA . GLU A 1 70 ? -8.503 -1.898 5.619 1.00 88.69 70 GLU A CA 1
ATOM 568 C C . GLU A 1 70 ? -7.459 -3.010 5.492 1.00 88.69 70 GLU A C 1
ATOM 570 O O . GLU A 1 70 ? -7.831 -4.168 5.331 1.00 88.69 70 GLU A O 1
ATOM 575 N N . VAL A 1 71 ? -6.165 -2.683 5.569 1.00 88.25 71 VAL A N 1
ATOM 576 C CA . VAL A 1 71 ? -5.097 -3.675 5.347 1.00 88.25 71 VAL A CA 1
ATOM 577 C C . VAL A 1 71 ? -4.480 -4.223 6.623 1.00 88.25 71 VAL A C 1
ATOM 579 O O . VAL A 1 71 ? -3.979 -5.343 6.609 1.00 88.25 71 VAL A O 1
ATOM 582 N N . VAL A 1 72 ? -4.512 -3.476 7.729 1.00 84.38 72 VAL A N 1
ATOM 583 C CA . VAL A 1 72 ? -3.877 -3.916 8.983 1.00 84.38 72 VAL A CA 1
ATOM 584 C C . VAL A 1 72 ? -4.769 -4.864 9.765 1.00 84.38 72 VAL A C 1
ATOM 586 O O . VAL A 1 72 ? -4.275 -5.825 10.345 1.00 84.38 72 VAL A O 1
ATOM 589 N N . LEU A 1 73 ? -6.083 -4.631 9.766 1.00 83.62 73 LEU A N 1
ATOM 590 C CA . LEU A 1 73 ? -7.023 -5.517 10.455 1.00 83.62 73 LEU A CA 1
ATOM 591 C C . LEU A 1 73 ? -7.389 -6.754 9.626 1.00 83.62 73 LEU A C 1
ATOM 593 O O . LEU A 1 73 ? -7.969 -7.696 10.166 1.00 83.62 73 LEU A O 1
ATOM 597 N N . ALA A 1 74 ? -7.070 -6.754 8.331 1.00 86.00 74 ALA A N 1
ATOM 598 C CA . ALA A 1 74 ? -7.376 -7.854 7.434 1.00 86.00 74 ALA A CA 1
ATOM 599 C C . ALA A 1 74 ? -6.488 -9.074 7.699 1.00 86.00 74 ALA A C 1
ATOM 601 O O . ALA A 1 74 ? -5.271 -8.967 7.822 1.00 86.00 74 ALA A O 1
ATOM 602 N N . ARG A 1 75 ? -7.090 -10.270 7.665 1.00 85.25 75 ARG A N 1
ATOM 603 C CA . ARG A 1 75 ? -6.338 -11.540 7.710 1.00 85.25 75 ARG A CA 1
ATOM 604 C C . ARG A 1 75 ? -5.466 -11.748 6.473 1.00 85.25 75 ARG A C 1
ATOM 606 O O . ARG A 1 75 ? -4.414 -12.371 6.542 1.00 85.25 75 ARG A O 1
ATOM 613 N N . SER A 1 76 ? -5.940 -11.269 5.327 1.00 90.44 76 SER A N 1
ATOM 614 C CA . SER A 1 76 ? -5.209 -11.266 4.064 1.00 90.44 76 SER A CA 1
ATOM 615 C C . SER A 1 76 ? -5.723 -10.137 3.175 1.00 90.44 76 SER A C 1
ATOM 617 O O . SER A 1 76 ? -6.906 -9.790 3.234 1.00 90.44 76 SER A O 1
ATOM 619 N N . ALA A 1 77 ? -4.854 -9.573 2.339 1.00 94.31 77 ALA A N 1
ATOM 620 C CA . ALA A 1 77 ? -5.236 -8.541 1.384 1.00 94.31 77 ALA A CA 1
ATOM 621 C C . ALA A 1 77 ? -4.583 -8.770 0.014 1.00 94.31 77 ALA A C 1
ATOM 623 O O . ALA A 1 77 ? -3.447 -9.241 -0.088 1.00 94.31 77 ALA A O 1
ATOM 624 N N . THR A 1 78 ? -5.315 -8.431 -1.045 1.00 96.75 78 THR A N 1
ATOM 625 C CA . THR A 1 78 ? -4.827 -8.440 -2.429 1.00 96.75 78 THR A CA 1
ATOM 626 C C . THR A 1 78 ? -5.125 -7.090 -3.060 1.00 96.75 78 THR A C 1
ATOM 628 O O . THR A 1 78 ? -6.251 -6.603 -2.971 1.00 96.75 78 THR A O 1
ATOM 631 N N . VAL A 1 79 ? -4.113 -6.498 -3.685 1.00 96.69 79 VAL A N 1
ATOM 632 C CA . VAL A 1 79 ? -4.204 -5.220 -4.385 1.00 96.69 79 VAL A CA 1
ATOM 633 C C . VAL A 1 79 ? -4.386 -5.476 -5.864 1.00 96.69 79 VAL A C 1
ATOM 635 O O . VAL A 1 79 ? -3.626 -6.229 -6.455 1.00 96.69 79 VAL A O 1
ATOM 638 N N . PHE A 1 80 ? -5.371 -4.815 -6.449 1.00 95.12 80 PHE A N 1
ATOM 639 C CA . PHE A 1 80 ? -5.702 -4.854 -7.859 1.00 95.12 80 PHE A CA 1
ATOM 640 C C . PHE A 1 80 ? -5.471 -3.480 -8.473 1.00 95.12 80 PHE A C 1
ATOM 642 O O . PHE A 1 80 ? -5.878 -2.457 -7.912 1.00 95.12 80 PHE A O 1
ATOM 649 N N . TRP A 1 81 ? -4.851 -3.460 -9.646 1.00 94.19 81 TRP A N 1
ATOM 650 C CA . TRP A 1 81 ? -4.652 -2.250 -10.429 1.00 94.19 81 TRP A CA 1
ATOM 651 C C . TRP A 1 81 ? -4.842 -2.592 -11.907 1.00 94.19 81 TRP A C 1
ATOM 653 O O . TRP A 1 81 ? -4.104 -3.396 -12.468 1.00 94.19 81 TRP A O 1
ATOM 663 N N . GLY A 1 82 ? -5.888 -2.051 -12.535 1.00 90.69 82 GLY A N 1
ATOM 664 C CA . GLY A 1 82 ? -6.320 -2.553 -13.841 1.00 90.69 82 GLY A CA 1
ATOM 665 C C . GLY A 1 82 ? -6.677 -4.045 -13.789 1.00 90.69 82 GLY A C 1
ATOM 666 O O . GLY A 1 82 ? -7.469 -4.470 -12.958 1.00 90.69 82 GLY A O 1
ATOM 667 N N . ASP A 1 83 ? -6.108 -4.846 -14.680 1.00 90.56 83 ASP A N 1
ATOM 668 C CA . ASP A 1 83 ? -6.345 -6.293 -14.765 1.00 90.56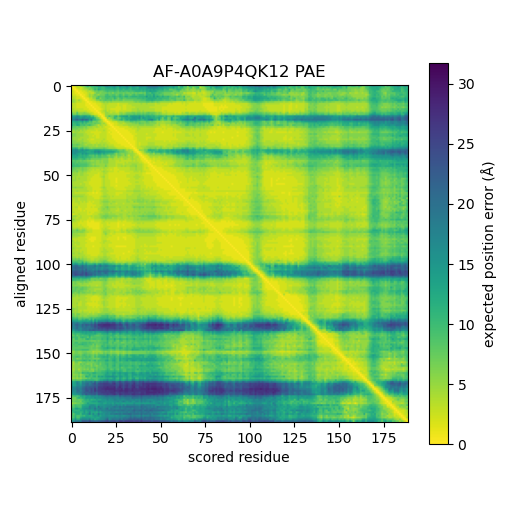 83 ASP A CA 1
ATOM 669 C C . ASP A 1 83 ? -5.307 -7.140 -14.008 1.00 90.56 83 ASP A C 1
ATOM 671 O O . ASP A 1 83 ? -5.355 -8.367 -14.065 1.00 90.56 83 ASP A O 1
ATOM 675 N N . GLN A 1 84 ? -4.378 -6.499 -13.297 1.00 93.69 84 GLN A N 1
ATOM 676 C CA . GLN A 1 84 ? -3.317 -7.168 -12.550 1.00 93.69 84 GLN A CA 1
ATOM 677 C C . GLN A 1 84 ? -3.587 -7.137 -11.049 1.00 93.69 84 GLN A C 1
ATOM 679 O O . GLN A 1 84 ? -4.194 -6.196 -10.526 1.00 93.69 84 GLN A O 1
ATOM 684 N N . ASP A 1 85 ? -3.042 -8.125 -10.341 1.00 95.00 85 ASP A N 1
ATOM 685 C CA . ASP A 1 85 ? -3.109 -8.209 -8.890 1.00 95.00 85 ASP A CA 1
ATOM 686 C C . ASP A 1 85 ? -1.766 -8.554 -8.231 1.00 95.00 85 ASP A C 1
ATOM 688 O O . ASP A 1 85 ? -0.857 -9.138 -8.831 1.00 95.00 85 ASP A O 1
ATOM 692 N N . ILE A 1 86 ? -1.634 -8.173 -6.965 1.00 96.00 86 ILE A N 1
ATOM 693 C CA . ILE A 1 86 ? -0.495 -8.517 -6.125 1.00 96.00 86 ILE A CA 1
ATOM 694 C C . ILE A 1 86 ? -0.946 -8.730 -4.671 1.00 96.00 86 ILE A C 1
ATOM 696 O O . ILE A 1 86 ? -1.700 -7.917 -4.124 1.00 96.00 86 ILE A O 1
ATOM 700 N N . PRO A 1 87 ? -0.507 -9.809 -3.998 1.00 96.06 87 PRO A N 1
ATOM 701 C CA . PRO A 1 87 ? -0.686 -9.947 -2.559 1.00 96.06 87 PRO A CA 1
ATOM 702 C C . PRO A 1 87 ? -0.077 -8.761 -1.810 1.00 96.06 87 PRO A C 1
ATOM 704 O O . PRO A 1 87 ? 1.054 -8.357 -2.082 1.00 96.06 87 PRO A O 1
ATOM 707 N N . TRP A 1 88 ? -0.812 -8.237 -0.829 1.00 95.06 88 TRP A N 1
ATOM 708 C CA . TRP A 1 88 ? -0.397 -7.069 -0.049 1.00 95.06 88 TRP A CA 1
ATOM 709 C C . TRP A 1 88 ? 0.991 -7.243 0.578 1.00 95.06 88 TRP A C 1
ATOM 711 O O . TRP A 1 88 ? 1.806 -6.331 0.494 1.00 95.06 88 TRP A O 1
ATOM 721 N N . VAL A 1 89 ? 1.292 -8.441 1.092 1.00 92.38 89 VAL A N 1
ATOM 722 C CA . VAL A 1 89 ? 2.599 -8.787 1.676 1.00 92.38 89 VAL A CA 1
ATOM 723 C C . VAL A 1 89 ? 3.773 -8.538 0.719 1.00 92.38 89 VAL A C 1
ATOM 725 O O . VAL A 1 89 ? 4.763 -7.926 1.116 1.00 92.38 89 VAL A O 1
ATOM 728 N N . LEU A 1 90 ? 3.644 -8.930 -0.556 1.00 93.75 90 LEU A N 1
ATOM 729 C CA . LEU A 1 90 ? 4.699 -8.742 -1.559 1.00 93.75 90 LEU A CA 1
ATOM 730 C C . LEU A 1 90 ? 4.910 -7.257 -1.846 1.00 93.75 90 LEU A C 1
ATOM 732 O O . LEU A 1 90 ? 6.037 -6.780 -1.957 1.00 93.75 90 LEU A O 1
ATOM 736 N N . LEU A 1 91 ? 3.805 -6.517 -1.950 1.00 94.62 91 LEU A N 1
ATOM 737 C CA . LEU A 1 91 ? 3.841 -5.086 -2.201 1.00 94.62 91 LEU A CA 1
ATOM 738 C C . LEU A 1 91 ? 4.492 -4.331 -1.035 1.00 94.62 91 LEU A C 1
ATOM 740 O O . LEU A 1 91 ? 5.355 -3.486 -1.266 1.00 94.62 91 LEU A O 1
ATOM 744 N N . THR A 1 92 ? 4.122 -4.645 0.209 1.00 92.25 92 THR A N 1
ATOM 745 C CA . THR A 1 92 ? 4.714 -4.011 1.394 1.00 92.25 92 THR A CA 1
ATOM 746 C C . THR A 1 92 ? 6.196 -4.306 1.521 1.00 92.25 92 THR A C 1
ATOM 748 O O . THR A 1 92 ? 6.968 -3.400 1.822 1.00 92.25 92 THR A O 1
ATOM 751 N N . GLU A 1 93 ? 6.612 -5.540 1.244 1.00 90.06 93 GLU A N 1
ATOM 752 C CA . GLU A 1 93 ? 8.020 -5.910 1.299 1.00 90.06 93 GLU A CA 1
ATOM 753 C C . GLU A 1 93 ? 8.827 -5.167 0.233 1.00 90.06 93 GLU A C 1
ATOM 755 O O . GLU A 1 93 ? 9.881 -4.606 0.537 1.00 90.06 93 GLU A O 1
ATOM 760 N N . ALA A 1 94 ? 8.308 -5.080 -0.993 1.00 91.12 94 ALA A N 1
ATOM 761 C CA . ALA A 1 94 ? 8.940 -4.318 -2.059 1.00 91.12 94 ALA A CA 1
ATOM 762 C C . ALA A 1 94 ? 9.075 -2.829 -1.706 1.00 91.12 94 ALA A C 1
ATOM 764 O O . ALA A 1 94 ? 10.156 -2.259 -1.853 1.00 91.12 94 ALA A O 1
ATOM 765 N N . ILE A 1 95 ? 8.009 -2.209 -1.185 1.00 91.25 95 ILE A N 1
ATOM 766 C CA . ILE A 1 95 ? 8.031 -0.812 -0.729 1.00 91.25 95 ILE A CA 1
ATOM 767 C C . ILE A 1 95 ? 9.070 -0.630 0.384 1.00 91.25 95 ILE A C 1
ATOM 769 O O . ILE A 1 95 ? 9.876 0.297 0.317 1.00 91.25 95 ILE A O 1
ATOM 773 N N . CYS A 1 96 ? 9.091 -1.510 1.389 1.00 88.94 96 CYS A N 1
ATOM 774 C CA . CYS A 1 96 ? 10.050 -1.430 2.487 1.00 88.94 96 CYS A CA 1
ATOM 775 C C . CYS A 1 96 ? 11.499 -1.575 2.007 1.00 88.94 96 CYS A C 1
ATOM 777 O O . CYS A 1 96 ? 12.347 -0.799 2.436 1.00 88.94 96 CYS A O 1
ATOM 779 N N . ASN A 1 97 ? 11.794 -2.521 1.113 1.00 86.69 97 ASN A N 1
ATOM 780 C CA . ASN A 1 97 ? 13.142 -2.709 0.569 1.00 86.69 97 ASN A CA 1
ATOM 781 C C . ASN A 1 97 ? 13.602 -1.489 -0.240 1.00 86.69 97 ASN A C 1
ATOM 783 O O . ASN A 1 97 ? 14.670 -0.946 0.031 1.00 86.69 97 ASN A O 1
ATOM 787 N N . VAL A 1 98 ? 12.767 -1.007 -1.167 1.00 85.56 98 VAL A N 1
ATOM 788 C CA . VAL A 1 98 ? 13.085 0.164 -1.999 1.00 85.56 98 VAL A CA 1
ATOM 789 C C . VAL A 1 98 ? 13.307 1.405 -1.137 1.00 85.56 98 VAL A C 1
ATOM 791 O O . VAL A 1 98 ? 14.274 2.126 -1.346 1.00 85.56 98 VAL A O 1
ATOM 794 N N . MET A 1 99 ? 12.444 1.659 -0.152 1.00 82.88 99 MET A N 1
ATOM 795 C CA . MET A 1 99 ? 12.498 2.887 0.649 1.00 82.88 99 MET A CA 1
ATOM 796 C C . MET A 1 99 ? 13.545 2.833 1.774 1.00 82.88 99 MET A C 1
ATOM 798 O O . MET A 1 99 ? 14.033 3.877 2.194 1.00 82.88 99 MET A O 1
ATOM 802 N N . ARG A 1 100 ? 13.951 1.651 2.263 1.00 77.69 100 ARG A N 1
ATOM 803 C CA . ARG A 1 100 ? 15.045 1.534 3.252 1.00 77.69 100 ARG A CA 1
ATOM 804 C C . ARG A 1 100 ? 16.407 1.902 2.662 1.00 77.69 100 ARG A C 1
ATOM 806 O O . ARG A 1 100 ? 17.237 2.443 3.389 1.00 77.69 100 ARG A O 1
ATOM 813 N N . GLU A 1 101 ? 16.626 1.687 1.364 1.00 68.94 101 GLU A N 1
ATOM 814 C CA . GLU A 1 101 ? 17.848 2.152 0.694 1.00 68.94 101 GLU A CA 1
ATOM 815 C C . GLU A 1 101 ? 17.987 3.685 0.677 1.00 68.94 101 GLU A C 1
ATOM 817 O O . GLU A 1 101 ? 19.111 4.192 0.613 1.00 68.94 101 GLU A O 1
ATOM 822 N N . GLU A 1 102 ? 16.885 4.436 0.816 1.00 60.81 102 GLU A N 1
ATOM 823 C CA . GLU A 1 102 ? 16.899 5.901 0.959 1.00 60.81 102 GLU A CA 1
ATOM 824 C C . GLU A 1 102 ? 17.722 6.363 2.168 1.00 60.81 102 GLU A C 1
ATOM 826 O O . GLU A 1 102 ? 18.363 7.410 2.124 1.00 60.81 102 GLU A O 1
ATOM 831 N N . VAL A 1 103 ? 17.727 5.571 3.244 1.00 54.44 103 VAL A N 1
ATOM 832 C CA . VAL A 1 103 ? 18.424 5.892 4.498 1.00 54.44 103 VAL A CA 1
ATOM 833 C C . VAL A 1 103 ? 19.944 5.712 4.357 1.00 54.44 103 VAL A C 1
ATOM 835 O O . VAL A 1 103 ? 20.708 6.175 5.204 1.00 54.44 103 VAL A O 1
ATOM 838 N N . SER A 1 104 ? 20.415 5.082 3.273 1.00 59.50 104 SER A N 1
ATOM 839 C CA . SER A 1 104 ? 21.842 4.986 2.973 1.00 59.50 104 SER A CA 1
ATOM 840 C C . SER A 1 104 ? 22.368 6.291 2.358 1.00 59.50 104 SER A C 1
ATOM 842 O O . SER A 1 104 ? 21.719 6.924 1.527 1.00 59.50 104 SER A O 1
ATOM 844 N N . ALA A 1 105 ? 23.593 6.688 2.717 1.00 50.28 105 ALA A N 1
ATOM 845 C CA . ALA A 1 105 ? 24.236 7.922 2.240 1.00 50.28 105 ALA A CA 1
ATOM 846 C C . ALA A 1 105 ? 24.477 7.975 0.710 1.00 50.28 105 ALA A C 1
ATOM 848 O O . ALA A 1 105 ? 24.944 8.987 0.194 1.00 50.28 105 ALA A O 1
ATOM 849 N N . SER A 1 106 ? 24.154 6.899 -0.015 1.00 58.88 106 SER A N 1
ATOM 850 C CA . SER A 1 106 ? 24.324 6.740 -1.460 1.00 58.88 106 SER A CA 1
ATOM 851 C C . SER A 1 106 ? 22.981 6.514 -2.174 1.00 58.88 106 SER A C 1
ATOM 853 O O . SER A 1 106 ? 22.916 5.718 -3.110 1.00 58.88 106 SER A O 1
ATOM 855 N N . SER A 1 107 ? 21.896 7.177 -1.745 1.00 64.44 107 SER A N 1
ATOM 856 C CA . SER A 1 107 ? 20.568 6.941 -2.328 1.00 64.44 107 SER A CA 1
ATOM 857 C C . SER A 1 107 ? 20.562 7.217 -3.842 1.00 64.44 107 SER A C 1
ATOM 859 O O . SER A 1 107 ? 20.668 8.366 -4.281 1.00 64.44 107 SER A O 1
ATOM 861 N N . THR A 1 108 ? 20.385 6.173 -4.646 1.00 73.88 108 THR A N 1
ATOM 862 C CA . THR A 1 108 ? 20.190 6.251 -6.103 1.00 73.88 108 THR A CA 1
ATOM 863 C C . THR A 1 108 ? 18.712 6.376 -6.477 1.00 73.88 108 THR A C 1
ATOM 865 O O . THR A 1 108 ? 18.366 6.333 -7.656 1.00 73.88 108 THR A O 1
ATOM 868 N N . LEU A 1 109 ? 17.820 6.548 -5.496 1.00 82.44 109 LEU A N 1
ATOM 869 C CA . LEU A 1 109 ? 16.384 6.643 -5.733 1.00 82.44 109 LEU A CA 1
ATOM 870 C C . LEU A 1 109 ? 15.997 7.968 -6.404 1.00 82.44 109 LEU A C 1
ATOM 872 O O . LEU A 1 109 ? 16.424 9.046 -5.966 1.00 82.44 109 LEU A O 1
ATOM 876 N N . PRO A 1 110 ? 15.104 7.935 -7.408 1.00 85.81 110 PRO A N 1
ATOM 877 C CA . PRO A 1 110 ? 14.535 9.151 -7.968 1.00 85.81 110 PRO A CA 1
ATOM 878 C C . PRO A 1 110 ? 13.827 9.989 -6.897 1.00 85.81 110 PRO A C 1
ATOM 880 O O . PRO A 1 110 ? 13.101 9.473 -6.047 1.00 85.81 110 PRO A O 1
ATOM 883 N N . PHE A 1 111 ? 13.964 11.316 -6.975 1.00 85.56 111 PHE A N 1
ATOM 884 C CA . PHE A 1 111 ? 13.261 12.246 -6.081 1.00 85.56 111 PHE A CA 1
ATOM 885 C C . PHE A 1 111 ? 11.737 12.032 -6.068 1.00 85.56 111 PHE A C 1
ATOM 887 O O . PHE A 1 111 ? 11.116 12.105 -5.012 1.00 85.56 111 PHE A O 1
ATOM 894 N N . ALA A 1 112 ? 11.142 11.723 -7.223 1.00 86.50 112 ALA A N 1
ATOM 895 C CA . ALA A 1 112 ? 9.708 11.475 -7.338 1.00 86.50 112 ALA A CA 1
ATOM 896 C C . ALA A 1 112 ? 9.244 10.242 -6.540 1.00 86.50 112 ALA A C 1
ATOM 898 O O . ALA A 1 112 ? 8.193 10.297 -5.911 1.00 86.50 112 ALA A O 1
ATOM 899 N N . VAL A 1 113 ? 10.049 9.173 -6.484 1.00 87.75 113 VAL A N 1
ATOM 900 C CA . VAL A 1 113 ? 9.741 7.980 -5.672 1.00 87.75 113 VAL A CA 1
ATOM 901 C C . VAL A 1 113 ? 9.689 8.352 -4.192 1.00 87.75 113 VAL A C 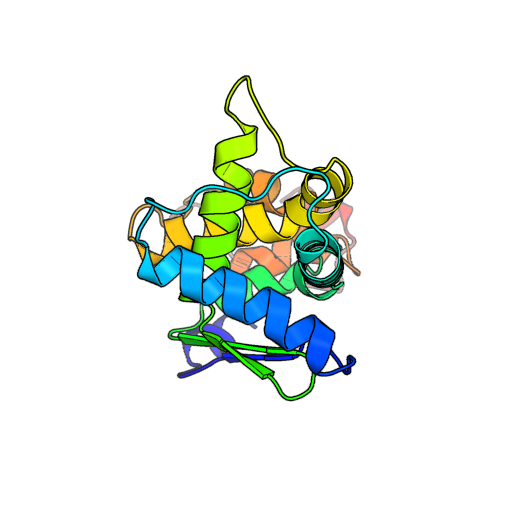1
ATOM 903 O O . VAL A 1 113 ? 8.715 8.038 -3.515 1.00 87.75 113 VAL A O 1
ATOM 906 N N . ARG A 1 114 ? 10.680 9.112 -3.712 1.00 84.75 114 ARG A N 1
ATOM 907 C CA . ARG A 1 114 ? 10.742 9.584 -2.318 1.00 84.75 114 ARG A CA 1
ATOM 908 C C . ARG A 1 114 ? 9.564 10.491 -1.966 1.00 84.75 114 ARG A C 1
ATOM 910 O O . ARG A 1 114 ? 8.901 10.305 -0.948 1.00 84.75 114 ARG A O 1
ATOM 917 N N . LYS A 1 115 ? 9.261 11.449 -2.847 1.00 86.69 115 LYS A N 1
ATOM 918 C CA . LYS A 1 115 ? 8.150 12.393 -2.673 1.00 86.69 115 LYS A CA 1
ATOM 919 C C . LYS A 1 115 ? 6.795 11.681 -2.608 1.00 86.69 115 LYS A C 1
ATOM 921 O O . LYS A 1 115 ? 5.970 12.036 -1.769 1.00 86.69 115 LYS A O 1
ATOM 926 N N . SER A 1 116 ? 6.561 10.706 -3.483 1.00 87.62 116 SER A N 1
ATOM 927 C CA . SER A 1 116 ? 5.251 10.061 -3.626 1.00 87.62 116 SER A CA 1
ATOM 928 C C . SER A 1 116 ? 5.077 8.836 -2.718 1.00 87.62 116 SER A C 1
ATOM 930 O O . SER A 1 116 ? 3.959 8.524 -2.322 1.00 87.62 116 SER A O 1
ATOM 932 N N . GLY A 1 117 ? 6.167 8.182 -2.308 1.00 87.06 117 GLY A N 1
ATOM 933 C CA . GLY A 1 117 ? 6.147 6.935 -1.538 1.00 87.06 117 GLY A CA 1
ATOM 934 C C . GLY A 1 117 ? 5.900 7.070 -0.037 1.00 87.06 117 GLY A C 1
ATOM 935 O O . GLY A 1 117 ? 5.706 6.059 0.632 1.00 87.06 117 GLY A O 1
ATOM 936 N N . GLY A 1 118 ? 5.876 8.285 0.520 1.00 88.06 118 GLY A N 1
ATOM 937 C CA . GLY A 1 118 ? 5.835 8.492 1.972 1.00 88.06 118 GLY A CA 1
ATOM 938 C C . GLY A 1 118 ? 4.654 7.820 2.686 1.00 88.06 118 GLY A C 1
ATOM 939 O O . GLY A 1 118 ? 4.852 7.181 3.718 1.00 88.06 118 GLY A O 1
ATOM 940 N N . CYS A 1 119 ? 3.429 7.942 2.160 1.00 90.12 119 CYS A N 1
ATOM 941 C CA . CYS A 1 119 ? 2.254 7.310 2.782 1.00 90.12 119 CYS A CA 1
ATOM 942 C C . CYS A 1 119 ? 2.269 5.789 2.610 1.00 90.12 119 CYS A C 1
ATOM 944 O O . CYS A 1 119 ? 2.037 5.071 3.579 1.00 90.12 119 CYS A O 1
ATOM 946 N N . ALA A 1 120 ? 2.623 5.304 1.417 1.00 91.75 120 ALA A N 1
ATOM 947 C CA . ALA A 1 120 ? 2.739 3.877 1.139 1.00 91.75 120 ALA A CA 1
ATOM 948 C C . ALA A 1 120 ? 3.797 3.207 2.035 1.00 91.75 120 ALA A C 1
ATOM 950 O O . ALA A 1 120 ? 3.545 2.146 2.599 1.00 91.75 120 ALA A O 1
ATOM 951 N N . PHE A 1 121 ? 4.946 3.858 2.240 1.00 90.75 121 PHE A N 1
ATOM 952 C CA . PHE A 1 121 ? 6.005 3.365 3.119 1.00 90.75 121 PHE A CA 1
ATOM 953 C C . PHE A 1 121 ? 5.581 3.339 4.587 1.00 90.75 121 PHE A C 1
ATOM 955 O O . PHE A 1 121 ? 5.774 2.331 5.261 1.00 90.75 121 PHE A O 1
ATOM 962 N N . ARG A 1 122 ? 4.946 4.409 5.084 1.00 88.56 122 ARG A N 1
ATOM 963 C CA . ARG A 1 122 ? 4.413 4.434 6.456 1.00 88.56 122 ARG A CA 1
ATOM 964 C C . ARG A 1 122 ? 3.357 3.354 6.679 1.00 88.56 122 ARG A C 1
ATOM 966 O O . ARG A 1 122 ? 3.388 2.699 7.715 1.00 88.56 122 ARG A O 1
ATOM 973 N N . LEU A 1 123 ? 2.470 3.138 5.707 1.00 89.75 123 LEU A N 1
ATOM 974 C CA . LEU A 1 123 ? 1.469 2.074 5.747 1.00 89.75 123 LEU A CA 1
ATOM 975 C C . LEU A 1 123 ? 2.115 0.681 5.763 1.00 89.75 123 LEU A C 1
ATOM 977 O O . LEU A 1 123 ? 1.710 -0.163 6.558 1.00 89.75 123 LEU A O 1
ATOM 981 N N . ALA A 1 124 ? 3.137 0.455 4.931 1.00 90.50 124 ALA A N 1
ATOM 982 C CA . ALA A 1 124 ? 3.878 -0.803 4.879 1.00 90.50 124 ALA A CA 1
ATOM 983 C C . ALA A 1 124 ? 4.615 -1.095 6.196 1.00 90.50 124 ALA A C 1
ATOM 985 O O . ALA A 1 124 ? 4.460 -2.182 6.746 1.00 90.50 124 ALA A O 1
ATOM 986 N N . LEU A 1 125 ? 5.333 -0.110 6.751 1.00 86.62 125 LEU A N 1
ATOM 987 C CA . LEU A 1 125 ? 6.000 -0.229 8.053 1.00 86.62 125 LEU A CA 1
ATOM 988 C C . LEU A 1 125 ? 5.009 -0.520 9.181 1.00 86.62 125 LEU A C 1
ATOM 990 O O . LEU A 1 125 ? 5.267 -1.352 10.051 1.00 86.62 125 LEU A O 1
ATOM 994 N N . PHE A 1 126 ? 3.869 0.168 9.162 1.00 84.12 126 PHE A N 1
ATOM 995 C CA . PHE A 1 126 ? 2.816 -0.016 10.147 1.00 84.12 126 PHE A CA 1
ATOM 996 C C . PHE A 1 126 ? 2.216 -1.431 10.071 1.00 84.12 126 PHE A C 1
ATOM 998 O O . PHE A 1 126 ? 2.090 -2.107 11.092 1.00 84.12 126 PHE A O 1
ATOM 1005 N N . TRP A 1 127 ? 1.929 -1.920 8.862 1.00 87.50 127 TRP A N 1
ATOM 1006 C CA . TRP A 1 127 ? 1.450 -3.283 8.631 1.00 87.50 127 TRP A CA 1
ATOM 1007 C C . TRP A 1 127 ? 2.477 -4.357 9.030 1.00 87.50 127 TRP A C 1
ATOM 1009 O O . TRP A 1 127 ? 2.106 -5.348 9.662 1.00 87.50 127 TRP A O 1
ATOM 1019 N N . GLU A 1 128 ? 3.761 -4.163 8.713 1.00 84.38 128 GLU A N 1
ATOM 1020 C CA . GLU A 1 128 ? 4.850 -5.087 9.063 1.00 84.38 128 GLU A CA 1
ATOM 1021 C C . GLU A 1 128 ? 5.005 -5.205 10.586 1.00 84.38 128 GLU A C 1
ATOM 1023 O O . GLU A 1 128 ? 5.092 -6.318 11.110 1.00 84.38 128 GLU A O 1
ATOM 1028 N N . GLY A 1 129 ? 4.964 -4.076 11.305 1.00 80.44 129 GLY A N 1
ATOM 1029 C CA . GLY A 1 129 ? 5.028 -4.041 12.768 1.00 80.44 129 GLY A CA 1
ATOM 1030 C C . GLY A 1 129 ? 3.844 -4.739 13.442 1.00 80.44 129 GLY A C 1
ATOM 1031 O O . GLY A 1 129 ? 4.042 -5.499 14.395 1.00 80.44 129 GLY A O 1
ATOM 1032 N N . PHE A 1 130 ? 2.634 -4.531 12.915 1.00 77.50 130 PHE A N 1
ATOM 1033 C CA . PHE A 1 130 ? 1.416 -5.170 13.415 1.00 77.50 130 PHE A CA 1
ATOM 1034 C C . PHE A 1 130 ? 1.407 -6.684 13.144 1.00 77.50 130 PHE A C 1
ATOM 1036 O O . PHE A 1 130 ? 1.153 -7.477 14.049 1.00 77.50 130 PHE A O 1
ATOM 1043 N N . SER A 1 131 ? 1.758 -7.102 11.923 1.00 77.31 131 SER A N 1
ATOM 1044 C CA . SER A 1 131 ? 1.706 -8.510 11.494 1.00 77.31 131 SER A CA 1
ATOM 1045 C C . SER A 1 131 ? 2.754 -9.396 12.177 1.00 77.31 131 SER A C 1
ATOM 1047 O O . SER A 1 131 ? 2.494 -10.567 12.434 1.00 77.31 131 SER A O 1
ATOM 1049 N N . HIS A 1 132 ? 3.929 -8.853 12.516 1.00 69.94 132 HIS A N 1
ATOM 1050 C CA . HIS A 1 132 ? 5.009 -9.605 13.175 1.00 69.94 132 HIS A CA 1
ATOM 1051 C C . HIS A 1 132 ? 4.880 -9.669 14.708 1.00 69.94 132 HIS A C 1
ATOM 1053 O O . HIS A 1 132 ? 5.843 -10.022 15.390 1.00 69.94 132 HIS A O 1
ATOM 1059 N N . GLY A 1 133 ? 3.727 -9.294 15.275 1.00 62.66 133 GLY A N 1
ATOM 1060 C CA . GLY A 1 133 ? 3.496 -9.330 16.724 1.00 62.66 133 GLY A CA 1
ATOM 1061 C C . GLY A 1 133 ? 4.388 -8.369 17.523 1.00 62.66 133 GLY A C 1
ATOM 1062 O O . GLY A 1 133 ? 4.497 -8.504 18.739 1.00 62.66 133 GLY A O 1
ATOM 1063 N N . ARG A 1 134 ? 5.035 -7.399 16.855 1.00 53.03 134 ARG A N 1
ATOM 1064 C CA . ARG A 1 134 ? 5.946 -6.416 17.471 1.00 53.03 134 ARG A CA 1
ATOM 1065 C C . ARG A 1 134 ? 5.255 -5.143 17.952 1.00 53.03 134 ARG A C 1
ATOM 1067 O O . ARG A 1 134 ? 5.936 -4.209 18.367 1.00 53.03 134 ARG A O 1
ATOM 1074 N N . GLY A 1 135 ? 3.930 -5.096 17.956 1.00 50.16 135 GLY A N 1
ATOM 1075 C CA . GLY A 1 135 ? 3.234 -4.019 18.637 1.00 50.16 135 GLY A CA 1
ATOM 1076 C C . GLY A 1 135 ? 1.761 -3.964 18.305 1.00 50.16 135 GLY A C 1
ATOM 1077 O O . GLY A 1 135 ? 1.367 -3.401 17.289 1.00 50.16 135 GLY A O 1
ATOM 1078 N N . GLU A 1 136 ? 0.942 -4.405 19.256 1.00 53.22 136 GLU A N 1
ATOM 1079 C CA . GLU A 1 136 ? -0.158 -3.547 19.688 1.00 53.22 136 GLU A CA 1
ATOM 1080 C C . GLU A 1 136 ? 0.439 -2.147 19.851 1.00 53.22 136 GLU A C 1
ATOM 1082 O O . GLU A 1 136 ? 1.286 -1.926 20.721 1.00 53.22 136 GLU A O 1
ATOM 1087 N N . ILE A 1 137 ? 0.109 -1.205 18.977 1.00 53.88 137 ILE A N 1
ATOM 1088 C CA . ILE A 1 137 ? 0.532 0.167 19.215 1.00 53.88 137 ILE A CA 1
ATOM 1089 C C . ILE A 1 137 ? -0.330 0.658 20.368 1.00 53.88 137 ILE A C 1
ATOM 1091 O O . ILE A 1 137 ? -1.502 0.980 20.220 1.00 53.88 137 ILE A O 1
ATOM 1095 N N . ARG A 1 138 ? 0.263 0.656 21.560 1.00 54.28 138 ARG A N 1
ATOM 1096 C CA . ARG A 1 138 ? -0.408 1.002 22.820 1.00 54.28 138 ARG A CA 1
ATOM 1097 C C . ARG A 1 138 ? -0.627 2.505 22.983 1.00 54.28 138 ARG A C 1
ATOM 1099 O O . ARG A 1 138 ? -1.036 2.947 24.046 1.00 54.28 138 ARG A O 1
ATOM 1106 N N . SER A 1 139 ? -0.289 3.306 21.972 1.00 66.19 139 SER A N 1
ATOM 1107 C CA . SER A 1 139 ? -0.302 4.760 22.074 1.00 66.19 139 SER A CA 1
ATOM 1108 C C . SER A 1 139 ? -0.884 5.418 20.834 1.00 66.19 139 SER A C 1
ATOM 1110 O O . SER A 1 139 ? -0.355 5.287 19.727 1.00 66.19 139 SER A O 1
ATOM 1112 N N . ILE A 1 140 ? -1.930 6.212 21.055 1.00 67.56 140 ILE A N 1
ATOM 1113 C CA . ILE A 1 140 ? -2.535 7.087 20.050 1.00 67.56 140 ILE A CA 1
ATOM 1114 C C . ILE A 1 140 ? -1.513 8.064 19.445 1.00 67.56 140 ILE A C 1
ATOM 1116 O O . ILE A 1 140 ? -1.599 8.396 18.267 1.00 67.56 140 ILE A O 1
ATOM 1120 N N . PHE A 1 141 ? -0.477 8.456 20.193 1.00 69.00 141 PHE A N 1
ATOM 1121 C CA . PHE A 1 141 ? 0.570 9.352 19.696 1.00 69.00 141 PHE A CA 1
ATOM 1122 C C . PHE A 1 141 ? 1.414 8.714 18.589 1.00 69.00 141 PHE A C 1
ATOM 1124 O O . PHE A 1 141 ? 1.732 9.365 17.594 1.00 69.00 141 PHE A O 1
ATOM 1131 N N . SER A 1 142 ? 1.753 7.430 18.727 1.00 67.75 142 SER A N 1
ATOM 1132 C CA . SER A 1 142 ? 2.481 6.688 17.692 1.00 67.75 142 SER A CA 1
ATOM 1133 C C . SER A 1 142 ? 1.634 6.528 16.430 1.00 67.75 142 SER A C 1
ATOM 1135 O O . SER A 1 142 ? 2.149 6.647 15.320 1.00 67.75 142 SER A O 1
ATOM 1137 N N . PHE A 1 143 ? 0.327 6.331 16.600 1.00 73.50 143 PHE A N 1
ATOM 1138 C CA . PHE A 1 143 ? -0.634 6.309 15.504 1.00 73.50 143 PHE A CA 1
ATOM 1139 C C . PHE A 1 143 ? -0.700 7.646 14.768 1.00 73.50 143 PHE A C 1
ATOM 1141 O O . PHE A 1 143 ? -0.478 7.676 13.561 1.00 73.50 143 PHE A O 1
ATOM 1148 N N . LEU A 1 144 ? -0.913 8.747 15.492 1.00 75.06 144 LEU A N 1
ATOM 1149 C CA . LEU A 1 144 ? -0.964 10.095 14.924 1.00 75.06 144 LEU A CA 1
ATOM 1150 C C . LEU A 1 144 ? 0.335 10.459 14.195 1.00 75.06 144 LEU A C 1
ATOM 1152 O O . LEU A 1 144 ? 0.294 11.076 13.134 1.00 75.06 144 LEU A O 1
ATOM 1156 N N . ALA A 1 145 ? 1.495 10.044 14.713 1.00 74.50 145 ALA A N 1
ATOM 1157 C CA . ALA A 1 145 ? 2.777 10.274 14.049 1.00 74.50 145 ALA A CA 1
ATOM 1158 C C . ALA A 1 145 ? 2.866 9.572 12.681 1.00 74.50 145 ALA A C 1
ATOM 1160 O O . ALA A 1 145 ? 3.373 10.152 11.718 1.00 74.50 145 ALA A O 1
ATOM 1161 N N . ILE A 1 146 ? 2.348 8.346 12.576 1.00 73.50 146 ILE A N 1
ATOM 1162 C CA . ILE A 1 146 ? 2.354 7.552 11.339 1.00 73.50 146 ILE A CA 1
ATOM 1163 C C . ILE A 1 146 ? 1.285 8.057 10.359 1.00 73.50 146 ILE A C 1
ATOM 1165 O O . ILE A 1 146 ? 1.522 8.094 9.147 1.00 73.50 146 ILE A O 1
ATOM 1169 N N . THR A 1 147 ? 0.133 8.500 10.864 1.00 78.94 147 THR A N 1
ATOM 1170 C CA . THR A 1 147 ? -1.008 8.910 10.039 1.00 78.94 147 THR A CA 1
ATOM 1171 C C . THR A 1 147 ? -1.065 10.398 9.705 1.00 78.94 147 THR A C 1
ATOM 1173 O O . THR A 1 147 ? -1.865 10.794 8.864 1.00 78.94 147 THR A O 1
ATOM 1176 N N . ARG A 1 148 ? -0.159 11.226 10.244 1.00 76.69 148 ARG A N 1
ATOM 1177 C CA . ARG A 1 148 ? -0.100 12.685 10.013 1.00 76.69 148 ARG A CA 1
ATOM 1178 C C . ARG A 1 148 ? -0.111 13.115 8.540 1.00 76.69 148 ARG A C 1
ATOM 1180 O O . ARG A 1 148 ? -0.526 14.225 8.232 1.00 76.69 148 ARG A O 1
ATOM 1187 N N . GLY A 1 149 ? 0.398 12.274 7.641 1.00 78.06 149 GLY A N 1
ATOM 1188 C CA . GLY A 1 149 ? 0.448 12.550 6.201 1.00 78.06 149 GLY A CA 1
ATOM 1189 C C . GLY A 1 149 ? -0.710 11.967 5.389 1.00 78.06 149 GLY A C 1
ATOM 1190 O O . GLY A 1 149 ? -0.633 12.003 4.166 1.00 78.06 149 GLY A O 1
ATOM 1191 N N . PHE A 1 150 ? -1.711 11.366 6.035 1.00 85.25 150 PHE A N 1
ATOM 1192 C CA . PHE A 1 150 ? -2.863 10.774 5.363 1.00 85.25 150 PHE A CA 1
ATOM 1193 C C . PHE A 1 150 ? -3.990 11.801 5.217 1.00 85.25 150 PHE A C 1
ATOM 1195 O O . PHE A 1 150 ? -4.302 12.556 6.138 1.00 85.25 150 PHE A O 1
ATOM 1202 N N . ASP A 1 151 ? -4.623 11.785 4.051 1.00 85.56 151 ASP A N 1
ATOM 1203 C CA . ASP A 1 151 ? -5.790 12.575 3.710 1.00 85.56 151 ASP A CA 1
ATOM 1204 C C . ASP A 1 151 ? -6.994 12.105 4.536 1.00 85.56 151 ASP A C 1
ATOM 1206 O O . ASP A 1 151 ? -7.396 10.932 4.512 1.00 85.56 151 ASP A O 1
ATOM 1210 N N . CYS A 1 152 ? -7.583 13.061 5.249 1.00 82.38 152 CYS A N 1
ATOM 1211 C CA . CYS A 1 152 ? -8.814 12.913 6.011 1.00 82.38 152 CYS A CA 1
ATOM 1212 C C . CYS A 1 152 ? -9.836 13.879 5.416 1.00 82.38 152 CYS A C 1
ATOM 1214 O O . CYS A 1 152 ? -9.534 15.053 5.213 1.00 82.38 152 CYS A O 1
ATOM 1216 N N . ARG A 1 153 ? -11.037 13.392 5.086 1.00 78.25 153 ARG A N 1
ATOM 1217 C CA . ARG A 1 153 ? -12.117 14.271 4.607 1.00 78.25 153 ARG A CA 1
ATOM 1218 C C . ARG A 1 153 ? -12.773 15.025 5.763 1.00 78.25 153 ARG A C 1
ATOM 1220 O O . ARG A 1 153 ? -13.289 16.119 5.563 1.00 78.25 153 ARG A O 1
ATOM 1227 N N . ASP A 1 154 ? -12.757 14.410 6.935 1.00 79.12 154 ASP A N 1
ATOM 1228 C CA . ASP A 1 154 ? -13.231 14.956 8.193 1.00 79.12 154 ASP A CA 1
ATOM 1229 C C . ASP A 1 154 ? -12.069 14.923 9.185 1.00 79.12 154 ASP A C 1
ATOM 1231 O O . ASP A 1 154 ? -11.456 13.871 9.365 1.00 79.12 154 ASP A O 1
ATOM 1235 N N . ASP A 1 155 ? -11.751 16.048 9.822 1.00 77.88 155 ASP A N 1
ATOM 1236 C CA . ASP A 1 155 ? -10.637 16.121 10.777 1.00 77.88 155 ASP A CA 1
ATOM 1237 C C . ASP A 1 155 ? -10.814 15.114 11.927 1.00 77.88 155 ASP A C 1
ATOM 1239 O O . ASP A 1 155 ? -9.843 14.544 12.418 1.00 77.88 155 ASP A O 1
ATOM 1243 N N . ARG A 1 156 ? -12.065 14.804 12.300 1.00 78.75 156 ARG A N 1
ATOM 1244 C CA . ARG A 1 156 ? -12.395 13.826 13.350 1.00 78.75 156 ARG A CA 1
ATOM 1245 C C . ARG A 1 156 ? -12.001 12.402 12.977 1.00 78.75 156 ARG A C 1
ATOM 1247 O O . ARG A 1 156 ? -11.752 11.587 13.867 1.00 78.75 156 ARG A O 1
ATOM 1254 N N . ASP A 1 157 ? -11.889 12.098 11.682 1.00 79.38 157 ASP A N 1
ATOM 1255 C CA . ASP A 1 157 ? -11.455 10.778 11.229 1.00 79.38 157 ASP A CA 1
ATOM 1256 C C . ASP A 1 157 ? -10.030 10.477 11.697 1.00 79.38 157 ASP A C 1
ATOM 1258 O O . ASP A 1 157 ? -9.732 9.310 11.929 1.00 79.38 157 ASP A O 1
ATOM 1262 N N . GLN A 1 158 ? -9.173 11.480 11.934 1.00 77.62 158 GLN A N 1
ATOM 1263 C CA . GLN A 1 158 ? -7.845 11.237 12.511 1.00 77.62 158 GLN A CA 1
ATOM 1264 C C . GLN A 1 158 ? -7.903 10.538 13.869 1.00 77.62 158 GLN A C 1
ATOM 1266 O O . GLN A 1 158 ? -6.992 9.787 14.196 1.00 77.62 158 GLN A O 1
ATOM 1271 N N . ILE A 1 159 ? -8.963 10.749 14.646 1.00 77.00 159 ILE A N 1
ATOM 1272 C CA . ILE A 1 159 ? -9.162 10.073 15.927 1.00 77.00 159 ILE A CA 1
ATOM 1273 C C . ILE A 1 159 ? -10.011 8.818 15.704 1.00 77.00 159 ILE A C 1
ATOM 1275 O O . ILE A 1 159 ? -9.580 7.706 16.014 1.00 77.00 159 ILE A O 1
ATOM 1279 N N . TYR A 1 160 ? -11.185 8.956 15.081 1.00 78.06 160 TYR A N 1
ATOM 1280 C CA . TYR A 1 160 ? -12.142 7.854 14.925 1.00 78.06 160 TYR A CA 1
ATOM 1281 C C . TYR A 1 160 ? -11.652 6.726 14.009 1.00 78.06 160 TYR A C 1
ATOM 1283 O O . TYR A 1 160 ? -11.911 5.547 14.264 1.00 78.06 160 TYR A O 1
ATOM 1291 N N . GLY A 1 161 ? -10.878 7.063 12.983 1.00 74.88 161 GLY A N 1
ATOM 1292 C CA . GLY A 1 161 ? -10.206 6.123 12.093 1.00 74.88 161 GLY A CA 1
ATOM 1293 C C . GLY A 1 161 ? -9.068 5.349 12.764 1.00 74.88 161 GLY A C 1
ATOM 1294 O O . GLY A 1 161 ? -8.571 4.390 12.178 1.00 74.88 161 GLY A O 1
ATOM 1295 N N . LEU A 1 162 ? -8.672 5.694 13.992 1.00 75.12 162 LEU A N 1
ATOM 1296 C CA . LEU A 1 162 ? -7.598 5.016 14.730 1.00 75.12 162 LEU A CA 1
ATOM 1297 C C . LEU A 1 162 ? -8.112 4.236 15.945 1.00 75.12 162 LEU A C 1
ATOM 1299 O O . LEU A 1 162 ? -7.479 3.256 16.331 1.00 75.12 162 LEU A O 1
ATOM 1303 N N . LEU A 1 163 ? -9.299 4.563 16.470 1.00 74.56 163 LEU A N 1
ATOM 1304 C CA . LEU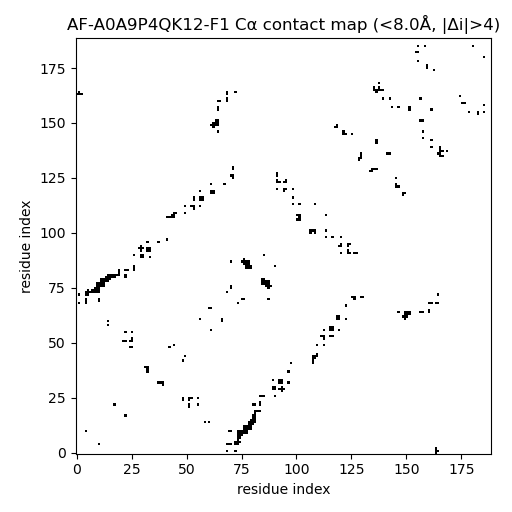 A 1 163 ? -9.945 3.827 17.572 1.00 74.56 163 LEU A CA 1
ATOM 1305 C C . LEU A 1 163 ? -10.047 2.320 17.307 1.00 74.56 163 LEU A C 1
ATOM 1307 O O . LEU A 1 163 ? -9.817 1.501 18.189 1.00 74.56 163 LEU A O 1
ATOM 1311 N N . GLY A 1 164 ? -10.320 1.945 16.057 1.00 70.81 164 GLY A N 1
ATOM 1312 C CA . GLY A 1 164 ? -10.403 0.551 15.628 1.00 70.81 164 GLY A CA 1
ATOM 1313 C C . GLY A 1 164 ? -9.104 -0.255 15.749 1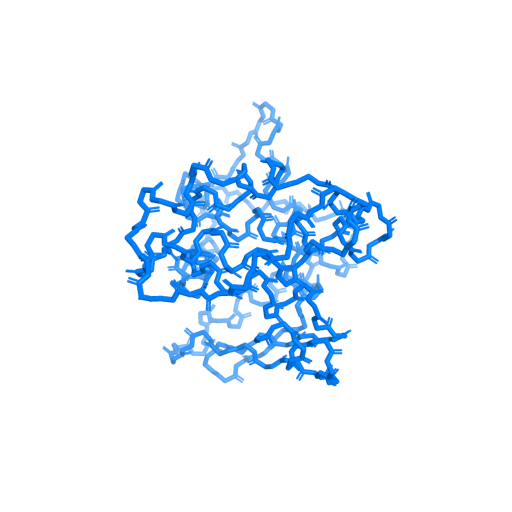.00 70.81 164 GLY A C 1
ATOM 1314 O O . GLY A 1 164 ? -9.141 -1.484 15.699 1.00 70.81 164 GLY A O 1
ATOM 1315 N N . LEU A 1 165 ? -7.964 0.424 15.879 1.00 71.88 165 LEU A N 1
ATOM 1316 C CA . LEU A 1 165 ? -6.625 -0.160 15.949 1.00 71.88 165 LEU A CA 1
ATOM 1317 C C . LEU A 1 165 ? -6.062 -0.152 17.378 1.00 71.88 165 LEU A C 1
ATOM 1319 O O . LEU A 1 165 ? -5.126 -0.895 17.665 1.00 71.88 165 LEU A O 1
ATOM 1323 N N . ILE A 1 166 ? -6.645 0.647 18.274 1.00 70.44 166 ILE A N 1
ATOM 1324 C CA . ILE A 1 166 ? -6.260 0.726 19.681 1.00 70.44 166 ILE A CA 1
ATOM 1325 C C . ILE A 1 166 ? -6.979 -0.409 20.421 1.00 70.44 166 ILE A C 1
ATOM 1327 O O . ILE A 1 166 ? -8.124 -0.291 20.848 1.00 70.44 166 ILE A O 1
ATOM 1331 N N . THR A 1 167 ? -6.336 -1.570 20.521 1.00 56.88 167 THR A N 1
ATOM 1332 C CA . THR A 1 167 ? -6.831 -2.677 21.348 1.00 56.88 167 THR A CA 1
ATOM 1333 C C . THR A 1 167 ? -6.490 -2.418 22.812 1.00 56.88 167 THR A C 1
ATOM 1335 O O . THR A 1 167 ? -5.345 -2.588 23.211 1.00 56.88 167 THR A O 1
ATOM 1338 N N . HIS A 1 168 ? -7.499 -2.003 23.585 1.00 51.47 168 HIS A N 1
ATOM 1339 C CA . HIS A 1 168 ? -7.548 -2.003 25.052 1.00 51.47 168 HIS A CA 1
ATOM 1340 C C . HIS A 1 168 ? -6.243 -1.612 25.762 1.00 51.47 168 HIS A C 1
ATOM 1342 O O . HIS A 1 168 ? -5.647 -2.409 26.487 1.00 51.47 168 HIS A O 1
ATOM 1348 N N . THR A 1 169 ? -5.828 -0.354 25.639 1.00 48.53 169 THR A N 1
ATOM 1349 C CA . THR A 1 169 ? -5.130 0.259 26.769 1.00 48.53 169 THR A CA 1
ATOM 1350 C C . THR A 1 169 ? -6.143 0.426 27.898 1.00 48.53 169 THR A C 1
ATOM 1352 O O . THR A 1 169 ? -7.261 0.881 27.681 1.00 48.53 169 THR A O 1
ATOM 1355 N N . THR A 1 170 ? -5.764 0.045 29.115 1.00 48.31 170 THR A N 1
ATOM 1356 C CA . THR A 1 170 ? -6.594 0.158 30.329 1.00 48.31 170 THR A CA 1
ATOM 1357 C C . THR A 1 170 ? -7.093 1.582 30.614 1.00 48.31 170 THR A C 1
ATOM 1359 O O . THR A 1 170 ? -8.006 1.740 31.414 1.00 48.31 170 THR A O 1
ATOM 1362 N N . ASP A 1 171 ? -6.533 2.582 29.924 1.00 49.59 171 ASP A N 1
ATOM 1363 C CA . ASP A 1 171 ? -6.804 4.013 30.076 1.00 49.59 171 ASP A CA 1
ATOM 1364 C C . ASP A 1 171 ? -7.497 4.670 28.870 1.00 49.59 171 ASP A C 1
ATOM 1366 O O . ASP A 1 171 ? -7.600 5.893 28.839 1.00 49.59 171 ASP A O 1
ATOM 1370 N N . THR A 1 172 ? -7.961 3.936 27.848 1.00 52.84 172 THR A N 1
ATOM 1371 C CA . THR A 1 172 ? -8.744 4.604 26.791 1.00 52.84 172 THR A CA 1
ATOM 1372 C C . THR A 1 172 ? -10.154 4.894 27.291 1.00 52.84 172 THR A C 1
ATOM 1374 O O . THR A 1 172 ? -10.899 3.933 27.519 1.00 52.84 172 THR A O 1
ATOM 1377 N N . PRO A 1 173 ? -10.564 6.171 27.428 1.00 53.19 173 PRO A N 1
ATOM 1378 C CA . PRO A 1 173 ? -11.974 6.488 27.572 1.00 53.19 173 PRO A CA 1
ATOM 1379 C C . PRO A 1 173 ? -12.734 5.866 26.397 1.00 53.19 173 PRO A C 1
ATOM 1381 O O . PRO A 1 173 ? -12.210 5.757 25.286 1.00 53.19 173 PRO A O 1
ATOM 1384 N N . SER A 1 174 ? -13.960 5.413 26.658 1.00 58.41 174 SER A N 1
ATOM 1385 C CA . SER A 1 174 ? -14.866 4.855 25.650 1.00 58.41 174 SER A CA 1
ATOM 1386 C C . SER A 1 174 ? -15.324 5.964 24.698 1.00 58.41 174 SER A C 1
ATOM 1388 O O . SER A 1 174 ? -16.471 6.400 24.744 1.00 58.41 174 SER A O 1
ATOM 1390 N N . ILE A 1 175 ? -14.406 6.481 23.882 1.00 66.19 175 ILE A N 1
ATOM 1391 C CA . ILE A 1 175 ? -14.693 7.474 22.854 1.00 66.19 175 ILE A CA 1
ATOM 1392 C C . ILE A 1 175 ? -15.419 6.727 21.746 1.00 66.19 175 ILE A C 1
ATOM 1394 O O . ILE A 1 175 ? -14.816 5.988 20.970 1.00 66.19 175 ILE A O 1
ATOM 1398 N N . GLU A 1 176 ? -16.732 6.898 21.688 1.00 70.44 176 GLU A N 1
ATOM 1399 C CA . GLU A 1 176 ? -17.521 6.432 20.558 1.00 70.44 176 GLU A CA 1
ATOM 1400 C C . GLU A 1 176 ? -17.481 7.484 19.437 1.00 70.44 176 GLU A C 1
ATOM 1402 O O . GLU A 1 176 ? -17.495 8.687 19.722 1.00 70.44 176 GLU A O 1
ATOM 1407 N N . PRO A 1 177 ? -17.407 7.070 18.157 1.00 73.12 177 PRO A N 1
ATOM 1408 C CA . PRO A 1 177 ? -17.473 8.000 17.038 1.00 73.12 177 PRO A CA 1
ATOM 1409 C C . PRO A 1 177 ? -18.786 8.795 17.049 1.00 73.12 177 PRO A C 1
ATOM 1411 O O . PRO A 1 177 ? -19.840 8.271 16.692 1.00 73.12 177 PRO A O 1
ATOM 1414 N N . ASP A 1 178 ? -18.710 10.073 17.419 1.00 78.06 178 ASP A N 1
ATOM 1415 C CA . ASP A 1 178 ? -19.841 10.996 17.423 1.00 78.06 178 ASP A CA 1
ATOM 1416 C C . ASP A 1 178 ? -19.589 12.156 16.455 1.00 78.06 178 ASP A C 1
ATOM 1418 O O . ASP A 1 178 ? -19.004 13.195 16.774 1.00 78.06 178 ASP A O 1
ATOM 1422 N N . TYR A 1 179 ? -20.098 11.987 15.237 1.00 79.44 179 TYR A N 1
ATOM 1423 C CA . TYR A 1 179 ? -20.023 12.997 14.185 1.00 79.44 179 TYR A CA 1
ATOM 1424 C C . TYR A 1 179 ? -20.971 14.193 14.404 1.00 79.44 179 TYR A C 1
ATOM 1426 O O . TYR A 1 179 ? -21.058 15.067 13.535 1.00 79.44 179 TYR A O 1
ATOM 1434 N N . THR A 1 180 ? -21.652 14.292 15.548 1.00 80.44 180 THR A N 1
ATOM 1435 C CA . THR A 1 180 ? -22.387 15.502 15.945 1.00 80.44 180 THR A CA 1
ATOM 1436 C C . THR A 1 180 ? -21.512 16.510 16.706 1.00 80.44 180 THR A C 1
ATOM 1438 O O . THR A 1 180 ? -21.821 17.704 16.703 1.00 80.44 180 THR A O 1
ATOM 1441 N N . ARG A 1 181 ? -20.370 16.082 17.273 1.00 75.69 181 ARG A N 1
ATOM 1442 C CA . ARG A 1 181 ? -19.406 16.952 17.982 1.00 75.69 181 ARG A CA 1
ATOM 1443 C C . ARG A 1 181 ? -18.528 17.760 17.028 1.00 75.69 181 ARG A C 1
ATOM 1445 O O . ARG A 1 181 ? -18.182 17.299 15.940 1.00 75.69 181 ARG A O 1
ATOM 1452 N N . LYS A 1 182 ? -18.113 18.966 17.436 1.00 78.81 182 LYS A N 1
ATOM 1453 C CA . LYS A 1 182 ? -17.164 19.787 16.657 1.00 78.81 182 LYS A CA 1
ATOM 1454 C C . LYS A 1 182 ? -15.746 19.227 16.781 1.00 78.81 182 LYS A C 1
ATOM 1456 O O . LYS A 1 182 ? -15.377 18.773 17.856 1.00 78.81 182 LYS A O 1
ATOM 1461 N N . SER A 1 183 ? -14.931 19.350 15.728 1.00 72.62 183 SER A N 1
ATOM 1462 C CA . SER A 1 183 ? -13.584 18.757 15.672 1.00 72.62 183 SER A CA 1
ATOM 1463 C C . SER A 1 183 ? -12.724 19.077 16.900 1.00 72.62 183 SER A C 1
ATOM 1465 O O . SER A 1 183 ? -12.234 18.149 17.523 1.00 72.62 183 SER A O 1
ATOM 1467 N N . HIS A 1 184 ? -12.617 20.345 17.323 1.00 72.69 184 HIS A N 1
ATOM 1468 C CA . HIS A 1 184 ? -11.802 20.735 18.491 1.00 72.69 184 HIS A CA 1
ATOM 1469 C C . HIS A 1 184 ? -12.199 20.017 19.789 1.00 72.69 184 HIS A C 1
ATOM 1471 O O . HIS A 1 184 ? -11.327 19.663 20.568 1.00 72.69 184 HIS A O 1
ATOM 1477 N N . GLN A 1 185 ? -13.488 19.722 19.980 1.00 69.19 185 GLN A N 1
ATOM 1478 C CA . GLN A 1 185 ? -13.983 19.040 21.177 1.00 69.19 185 GLN A CA 1
ATOM 1479 C C . GLN A 1 185 ? -13.575 17.568 21.224 1.00 69.19 185 GLN A C 1
ATOM 1481 O O . GLN A 1 185 ? -13.668 16.961 22.278 1.00 69.19 185 GLN A O 1
ATOM 1486 N N . VAL A 1 186 ? -13.197 16.972 20.089 1.00 67.31 186 VAL A N 1
ATOM 1487 C CA . VAL A 1 186 ? -12.723 15.581 20.014 1.00 67.31 186 VAL A CA 1
ATOM 1488 C C . VAL A 1 186 ? -11.228 15.498 20.341 1.00 67.31 186 VAL A C 1
ATOM 1490 O O . VAL A 1 186 ? -10.769 14.460 20.792 1.00 67.31 186 VAL A O 1
ATOM 1493 N N . TYR A 1 187 ? -10.471 16.584 20.145 1.00 64.62 187 TYR A N 1
ATOM 1494 C CA . TYR A 1 187 ? -9.040 16.655 20.474 1.00 64.62 187 TYR A CA 1
ATOM 1495 C C . TYR A 1 187 ? -8.759 17.112 21.921 1.00 64.62 187 TYR A C 1
ATOM 1497 O O . TYR A 1 187 ? -7.596 17.141 22.319 1.00 64.62 187 TYR A O 1
ATOM 1505 N N . GLU A 1 188 ? -9.788 17.510 22.677 1.00 63.59 188 GLU A N 1
ATOM 1506 C CA . GLU A 1 188 ? -9.691 17.947 24.082 1.00 63.59 188 GLU A CA 1
ATOM 1507 C C . GLU A 1 188 ? -9.984 16.823 25.099 1.00 63.59 188 GLU A C 1
ATOM 1509 O O . GLU A 1 188 ? -9.671 16.998 26.277 1.00 63.59 188 GLU A O 1
ATOM 1514 N N . ASP A 1 189 ? -10.560 15.701 24.644 1.00 55.53 189 ASP A N 1
ATOM 1515 C CA . ASP A 1 189 ? -10.835 14.487 25.437 1.00 55.53 189 ASP A CA 1
ATOM 1516 C C . ASP A 1 189 ? -9.600 13.572 25.527 1.00 55.53 189 ASP A C 1
ATOM 1518 O O . ASP A 1 189 ? -9.396 12.969 26.608 1.00 55.53 189 ASP A O 1
#

Solvent-accessible surface area (backbone atoms only — not comparable to full-atom values): 10906 Å² total; per-residue (Å²): 116,47,64,61,28,54,70,30,73,62,36,80,45,76,73,51,87,57,67,56,76,46,46,52,54,34,54,48,52,21,49,53,33,50,77,42,70,83,70,56,79,80,70,60,54,85,43,76,68,50,58,36,42,35,56,58,39,59,35,66,65,54,29,36,50,61,48,56,45,50,59,57,43,24,76,34,43,36,38,31,43,44,90,46,75,44,52,41,70,42,48,33,50,26,44,47,58,64,55,54,47,58,78,41,100,75,53,50,69,42,68,61,45,62,71,37,30,53,42,49,39,44,51,28,54,52,38,52,38,47,73,70,74,74,38,83,57,82,42,70,66,63,50,49,67,63,48,70,77,36,54,60,97,44,79,52,43,71,54,55,57,42,54,66,65,52,77,78,51,97,78,64,73,90,79,70,88,58,89,86,61,59,60,72,68,68,76,74,114

pLDDT: mean 80.45, std 12.15, range [48.31, 96.75]

Secondary structure (DSSP, 8-state):
-HHHHHH-S-EEEE-----HHHHHHHHHHHHHHHHTTT-PPPPPTT-TTHHHHHHHHT-GGGGBTTHHHHHHS-S-EEEEETTEEEEHHHHHHHHHHHHHGGGSTT----HHHHHHHHHHHHHHHHHHHHHTTS-----HHHHHHHHTTSB-SSTTHHHHHHHTT----TT-------TTS-HHHHS--

Organism: NCBI:txid682080